Protein AF-A0A932QFP1-F1 (afdb_monomer)

Secondary structure (DSSP, 8-state):
-------------PPPP----S-S-HHHHHHHHHHHHHHHHHHHHHHHTS---------------------------PPPPPP--TT-S-TTHHHHHHHHHHHHHHHHHHHHHHHHHHHHHHHHHHHHHHHHHHHHHHHHHHHHHHHHHHHHHHHHHHHHHHHHHHHHHHHT---SS------

Radius of gyration: 57.66 Å; Cα contacts (8 Å, |Δi|>4): 2; chains: 1; bounding box: 108×62×174 Å

Solvent-accessible surface area (backbone atoms only — not comparable to full-atom values): 11945 Å² total; per-residue (Å²): 132,89,78,87,89,81,92,82,78,82,80,81,77,74,78,80,77,79,78,81,69,90,75,79,58,66,68,63,50,52,55,54,50,55,53,53,53,54,53,50,54,52,52,50,56,57,59,73,68,56,82,80,74,81,82,83,79,80,91,77,94,79,89,82,91,80,86,83,91,67,84,83,77,80,76,78,74,76,76,79,77,76,79,85,59,95,73,77,66,59,82,68,52,61,59,51,49,48,52,53,52,48,51,52,50,48,46,68,62,43,47,60,54,52,51,52,49,50,58,51,48,52,55,50,52,53,50,53,57,51,51,58,63,57,48,54,60,52,52,48,52,51,48,56,52,50,58,49,49,53,54,52,49,52,54,50,52,50,55,50,51,51,53,54,49,52,54,47,58,62,66,71,65,73,80,92,83,78,78,86,79,82,128

pLDDT: mean 72.23, std 18.53, range [37.47, 97.94]

Structure (mmCIF, N/CA/C/O backbone):
data_AF-A0A932QFP1-F1
#
_entry.id   AF-A0A932QFP1-F1
#
loop_
_atom_site.group_PDB
_atom_site.id
_atom_site.type_symbol
_atom_site.label_atom_id
_atom_site.label_alt_id
_atom_site.label_comp_id
_atom_site.label_asym_id
_atom_site.label_entity_id
_atom_site.label_seq_id
_atom_site.pdbx_PDB_ins_code
_atom_site.Cartn_x
_atom_site.Cartn_y
_atom_site.Cartn_z
_atom_site.occupancy
_atom_site.B_iso_or_equiv
_atom_site.auth_seq_id
_atom_site.auth_comp_id
_atom_site.auth_asym_id
_atom_site.auth_atom_id
_atom_site.pdbx_PDB_model_num
ATOM 1 N N . MET A 1 1 ? 56.346 -33.080 37.589 1.00 44.22 1 MET A N 1
ATOM 2 C CA . MET A 1 1 ? 57.327 -33.395 36.525 1.00 44.22 1 MET A CA 1
ATOM 3 C C . MET A 1 1 ? 56.555 -33.344 35.214 1.00 44.22 1 MET A C 1
ATOM 5 O O . MET A 1 1 ? 55.534 -34.004 35.141 1.00 44.22 1 MET A O 1
ATOM 9 N N . GLN A 1 2 ? 56.735 -32.284 34.415 1.00 43.25 2 GLN A N 1
ATOM 10 C CA . GLN A 1 2 ? 57.586 -32.272 33.203 1.00 43.25 2 GLN A CA 1
ATOM 11 C C . GLN A 1 2 ? 57.102 -33.292 32.154 1.00 43.25 2 GLN A C 1
ATOM 13 O O . GLN 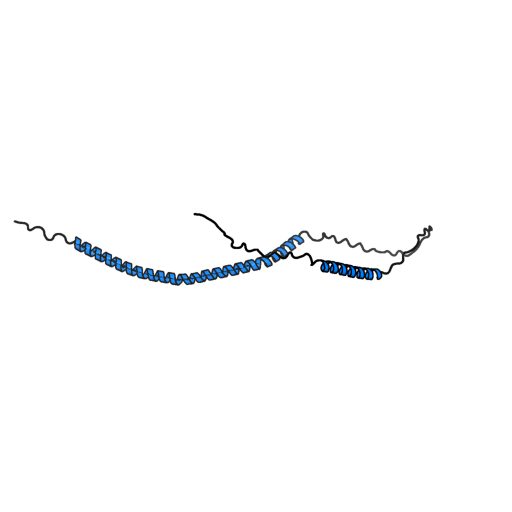A 1 2 ? 56.861 -34.430 32.517 1.00 43.25 2 GLN A O 1
ATOM 18 N N . ALA A 1 3 ? 57.011 -33.050 30.851 1.00 42.66 3 ALA A N 1
ATOM 19 C CA . ALA A 1 3 ? 57.107 -31.902 29.952 1.00 42.66 3 ALA A CA 1
ATOM 20 C C . ALA A 1 3 ? 56.843 -32.481 28.537 1.00 42.66 3 ALA A C 1
ATOM 22 O O . ALA A 1 3 ? 57.141 -33.651 28.326 1.00 42.66 3 ALA A O 1
ATOM 23 N N . GLN A 1 4 ? 56.408 -31.640 27.585 1.00 48.00 4 GLN A N 1
ATOM 24 C CA . GLN A 1 4 ? 56.517 -31.833 26.119 1.00 48.00 4 GLN A CA 1
ATOM 25 C C . GLN A 1 4 ? 55.661 -32.973 25.516 1.00 48.00 4 GLN A C 1
ATOM 27 O O . GLN A 1 4 ? 55.554 -34.061 26.048 1.00 48.00 4 GLN A O 1
ATOM 32 N N . GLY A 1 5 ? 54.964 -32.818 24.394 1.00 43.25 5 GLY A N 1
ATOM 33 C CA . GLY A 1 5 ? 55.149 -31.913 23.269 1.00 43.25 5 GLY A CA 1
ATOM 34 C C . GLY A 1 5 ? 55.170 -32.774 22.005 1.00 43.25 5 GLY A C 1
ATOM 35 O O . GLY A 1 5 ? 55.979 -33.687 21.920 1.00 43.25 5 GLY A O 1
ATOM 36 N N . THR A 1 6 ? 54.250 -32.529 21.070 1.00 46.50 6 THR A N 1
ATOM 37 C CA . THR A 1 6 ? 54.415 -32.640 19.602 1.00 46.50 6 THR A CA 1
ATOM 38 C C . THR A 1 6 ? 53.045 -32.505 18.938 1.00 46.50 6 THR A C 1
ATOM 40 O O . THR A 1 6 ? 52.357 -33.468 18.618 1.00 46.50 6 THR A O 1
ATOM 43 N N . ALA A 1 7 ? 52.646 -31.254 18.714 1.00 48.06 7 ALA A N 1
ATOM 44 C CA . ALA A 1 7 ? 51.672 -30.933 17.687 1.00 48.06 7 ALA A CA 1
ATOM 45 C C . ALA A 1 7 ? 52.348 -31.117 16.319 1.00 48.06 7 ALA A C 1
ATOM 47 O O . ALA A 1 7 ? 53.314 -30.425 15.999 1.00 48.06 7 ALA A O 1
ATOM 48 N N . LYS A 1 8 ? 51.860 -32.060 15.516 1.00 56.94 8 LYS A N 1
ATOM 49 C CA . LYS A 1 8 ? 52.152 -32.141 14.081 1.00 56.94 8 LYS A CA 1
ATOM 50 C C . LYS A 1 8 ? 50.946 -32.778 13.395 1.00 56.94 8 LYS A C 1
ATOM 52 O O . LYS A 1 8 ? 50.885 -33.987 13.215 1.00 56.94 8 LYS A O 1
ATOM 57 N N . SER A 1 9 ? 49.959 -31.952 13.066 1.00 50.78 9 SER A N 1
ATOM 58 C CA . SER A 1 9 ? 48.890 -32.322 12.139 1.00 50.78 9 SER A CA 1
ATOM 59 C C . SER A 1 9 ? 48.938 -31.357 10.961 1.00 50.78 9 SER A C 1
ATOM 61 O O . SER A 1 9 ? 49.167 -30.162 11.143 1.00 50.78 9 SER A O 1
ATOM 63 N N . GLY A 1 10 ? 48.876 -31.932 9.764 1.00 45.94 10 GLY A N 1
ATOM 64 C CA . GLY A 1 10 ? 49.442 -31.407 8.530 1.00 45.94 10 GLY A CA 1
ATOM 65 C C . GLY A 1 10 ? 48.867 -30.077 8.059 1.00 45.94 10 GLY A C 1
ATOM 66 O O . GLY A 1 10 ? 47.661 -29.911 7.903 1.00 45.94 10 GLY A O 1
ATOM 67 N N . SER A 1 11 ? 49.769 -29.164 7.709 1.00 51.88 11 SER A N 1
ATOM 68 C CA . SER A 1 11 ? 49.504 -28.154 6.693 1.00 51.88 11 SER A CA 1
ATOM 69 C C . SER A 1 11 ? 49.237 -28.873 5.369 1.00 51.88 11 SER A C 1
ATOM 71 O O . SER A 1 11 ? 50.140 -29.497 4.808 1.00 51.88 11 SER A O 1
ATOM 73 N N . ALA A 1 12 ? 47.994 -28.819 4.895 1.00 53.12 12 ALA A N 1
ATOM 74 C CA . ALA A 1 12 ? 47.616 -29.284 3.571 1.00 53.12 12 ALA A CA 1
ATOM 75 C C . ALA A 1 12 ? 48.440 -28.528 2.513 1.00 53.12 12 ALA A C 1
ATOM 77 O O . ALA A 1 12 ? 48.219 -27.348 2.248 1.00 53.12 12 ALA A O 1
ATOM 78 N N . GLN A 1 13 ? 49.427 -29.220 1.951 1.00 56.16 13 GLN A N 1
ATOM 79 C CA . GLN A 1 13 ? 50.202 -28.792 0.796 1.00 56.16 13 GLN A CA 1
ATOM 80 C C . GLN A 1 13 ? 49.243 -28.692 -0.402 1.00 56.16 13 GLN A C 1
ATOM 82 O O . GLN A 1 13 ? 48.750 -29.713 -0.881 1.00 56.16 13 GLN A O 1
ATOM 87 N N . LEU A 1 14 ? 48.950 -27.476 -0.874 1.00 57.50 14 LEU A N 1
ATOM 88 C CA . LEU A 1 14 ? 48.236 -27.292 -2.139 1.00 57.50 14 LEU A CA 1
ATOM 89 C C . LEU A 1 14 ? 49.088 -27.856 -3.294 1.00 57.50 14 LEU A C 1
ATOM 91 O O . LEU A 1 14 ? 50.315 -27.701 -3.271 1.00 57.50 14 LEU A O 1
ATOM 95 N N . PRO A 1 15 ? 48.473 -28.492 -4.308 1.00 65.88 15 PRO A N 1
ATOM 96 C CA . PRO A 1 15 ? 49.200 -28.955 -5.482 1.00 65.88 15 PRO A CA 1
ATOM 97 C C . PRO A 1 15 ? 49.861 -27.767 -6.203 1.00 65.88 15 PRO A C 1
ATOM 99 O O . PRO A 1 15 ? 49.274 -26.681 -6.258 1.00 65.88 15 PRO A O 1
ATOM 102 N N . PR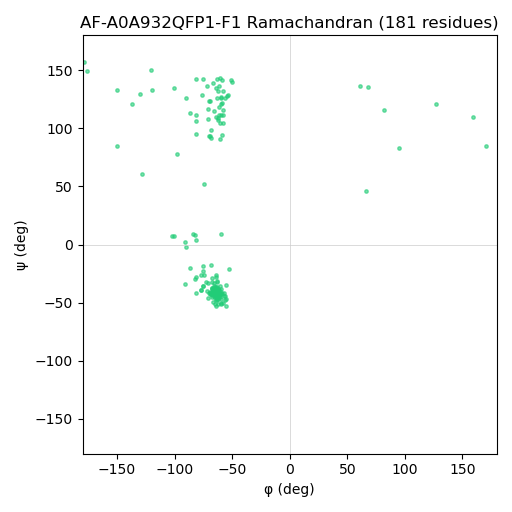O A 1 16 ? 51.070 -27.941 -6.766 1.00 66.75 16 PRO A N 1
ATOM 103 C CA . PRO A 1 16 ? 51.690 -26.912 -7.586 1.00 66.75 16 PRO A CA 1
ATOM 104 C C . PRO A 1 16 ? 50.781 -26.618 -8.782 1.00 66.75 16 PRO A C 1
ATOM 106 O O . PRO A 1 16 ? 50.383 -27.526 -9.510 1.00 66.75 16 PRO A O 1
ATOM 109 N N . ILE A 1 17 ? 50.442 -25.343 -8.967 1.00 56.22 17 ILE A N 1
ATOM 110 C CA . ILE A 1 17 ? 49.729 -24.868 -10.152 1.00 56.22 17 ILE A CA 1
ATOM 111 C C . ILE A 1 17 ? 50.604 -25.232 -11.362 1.00 56.22 17 ILE A C 1
ATOM 113 O O . ILE A 1 17 ? 51.764 -24.807 -11.396 1.00 56.22 17 ILE A O 1
ATOM 117 N N . PRO A 1 18 ? 50.106 -26.010 -12.340 1.00 60.12 18 PRO A N 1
ATOM 118 C CA . PRO A 1 18 ? 50.827 -26.242 -13.580 1.00 60.12 18 PRO A CA 1
ATOM 119 C C . PRO A 1 18 ? 51.101 -24.889 -14.238 1.00 60.12 18 PRO A C 1
ATOM 121 O O . PRO A 1 18 ? 50.176 -24.189 -14.652 1.00 60.12 18 PRO A O 1
ATOM 124 N N . GLN A 1 19 ? 52.371 -24.488 -14.289 1.00 58.59 19 GLN A N 1
ATOM 125 C CA . GLN A 1 19 ? 52.777 -23.368 -15.122 1.00 58.59 19 GLN A CA 1
ATOM 126 C C . GLN A 1 19 ? 52.479 -23.776 -16.560 1.00 58.59 19 GLN A C 1
ATOM 128 O O . GLN A 1 19 ? 53.100 -24.693 -17.094 1.00 58.59 19 GLN A O 1
ATOM 133 N N . MET A 1 20 ? 51.466 -23.145 -17.148 1.00 49.88 20 MET A N 1
ATOM 134 C CA . MET A 1 20 ? 51.118 -23.347 -18.542 1.00 49.88 20 MET A CA 1
ATOM 135 C C . MET A 1 20 ? 52.251 -22.754 -19.377 1.00 49.88 20 MET A C 1
ATOM 137 O O . MET A 1 20 ? 52.380 -21.539 -19.537 1.00 49.88 20 MET A O 1
ATOM 141 N N . ASP A 1 21 ? 53.124 -23.659 -19.802 1.00 48.97 21 ASP A N 1
ATOM 142 C CA . ASP A 1 21 ? 54.237 -23.436 -20.700 1.00 48.97 21 ASP A CA 1
ATOM 143 C C . ASP A 1 21 ? 53.770 -22.712 -21.972 1.00 48.97 21 ASP A C 1
ATOM 145 O O . ASP A 1 21 ? 52.688 -22.953 -22.517 1.00 48.97 21 ASP A O 1
ATOM 149 N N . LYS A 1 22 ? 54.613 -21.794 -22.438 1.00 57.72 22 LYS A N 1
ATOM 150 C CA . LYS A 1 22 ? 54.432 -20.924 -23.602 1.00 57.72 22 LYS A CA 1
ATOM 151 C C . LYS A 1 22 ? 54.613 -21.711 -24.909 1.00 57.72 22 LYS A C 1
ATOM 153 O O . LYS A 1 22 ? 55.357 -21.287 -25.787 1.00 57.72 22 LYS A O 1
ATOM 158 N N . ALA A 1 23 ? 53.917 -22.832 -25.072 1.00 53.25 23 ALA A N 1
ATOM 159 C CA . ALA A 1 23 ? 54.088 -23.739 -26.209 1.00 53.25 23 ALA A CA 1
ATOM 160 C C . ALA A 1 23 ? 53.015 -23.595 -27.315 1.00 53.25 23 ALA A C 1
ATOM 162 O O . ALA A 1 23 ? 53.000 -24.369 -28.265 1.00 53.25 23 ALA A O 1
ATOM 163 N N . GLY A 1 24 ? 52.128 -22.594 -27.242 1.00 53.69 24 GLY A N 1
ATOM 164 C CA . GLY A 1 24 ? 51.079 -22.350 -28.253 1.00 53.69 24 GLY A CA 1
ATOM 165 C C . GLY A 1 24 ? 51.455 -21.398 -29.401 1.00 53.69 24 GLY A C 1
ATOM 166 O O . GLY A 1 24 ? 50.612 -21.080 -30.234 1.00 53.69 24 GLY A O 1
ATOM 167 N N . GLN A 1 25 ? 52.691 -20.891 -29.441 1.00 56.28 25 GLN A N 1
ATOM 168 C CA . GLN A 1 25 ? 53.112 -19.836 -30.376 1.00 56.28 25 GLN A CA 1
ATOM 169 C C . GLN A 1 25 ? 53.607 -20.263 -31.780 1.00 56.28 25 GLN A C 1
ATOM 171 O O . GLN A 1 25 ? 53.562 -19.393 -32.651 1.00 56.28 25 GLN A O 1
ATOM 176 N N . PRO A 1 26 ? 54.050 -21.504 -32.087 1.00 57.62 26 PRO A N 1
ATOM 177 C CA . PRO A 1 26 ? 54.644 -21.764 -33.406 1.00 57.62 26 PRO A CA 1
ATOM 178 C C . PRO A 1 26 ? 53.601 -21.771 -34.540 1.00 57.62 26 PRO A C 1
ATOM 180 O O . PRO A 1 26 ? 53.809 -21.156 -35.581 1.00 57.62 26 PRO A O 1
ATOM 183 N N . VAL A 1 27 ? 52.413 -22.340 -34.307 1.00 60.91 27 VAL A N 1
ATOM 184 C CA . VAL A 1 27 ? 51.360 -22.464 -35.339 1.00 60.91 27 VAL A CA 1
ATOM 185 C C . VAL A 1 27 ? 50.745 -21.128 -35.773 1.00 60.91 27 VAL A C 1
ATOM 187 O O . VAL A 1 27 ? 50.317 -20.975 -36.915 1.00 60.91 27 VAL A O 1
ATOM 190 N N . ALA A 1 28 ? 50.718 -20.129 -34.886 1.00 62.38 28 ALA A N 1
ATOM 191 C CA . ALA A 1 28 ? 50.168 -18.812 -35.203 1.00 62.38 28 ALA A CA 1
ATOM 192 C C . ALA A 1 28 ? 51.124 -17.958 -36.057 1.00 62.38 28 ALA A C 1
ATOM 194 O O . ALA A 1 28 ? 50.672 -17.063 -36.776 1.00 62.38 28 ALA A O 1
ATOM 195 N N . GLN A 1 29 ? 52.434 -18.209 -35.975 1.00 68.44 29 GLN A N 1
ATOM 196 C CA . GLN A 1 29 ? 53.442 -17.499 -36.765 1.00 68.44 29 GLN A CA 1
ATOM 197 C C . GLN A 1 29 ? 53.542 -18.075 -38.180 1.00 68.44 29 GLN A C 1
ATOM 199 O O . GLN A 1 29 ? 53.517 -17.300 -39.139 1.00 68.44 29 GLN A O 1
ATOM 204 N N . ASP A 1 30 ? 53.508 -19.402 -38.312 1.00 73.75 30 ASP A N 1
ATOM 205 C CA . ASP A 1 30 ? 53.495 -20.086 -39.612 1.00 73.75 30 ASP A CA 1
ATOM 206 C C . ASP A 1 30 ? 52.258 -19.713 -40.440 1.00 73.75 30 ASP A C 1
ATOM 208 O O . ASP A 1 30 ? 52.367 -19.362 -41.616 1.00 73.75 30 ASP A O 1
ATOM 212 N N . ALA A 1 31 ? 51.076 -19.660 -39.812 1.00 75.19 31 ALA A N 1
ATOM 213 C CA . ALA A 1 31 ? 49.847 -19.247 -40.492 1.00 75.19 31 ALA A CA 1
ATOM 214 C C . ALA A 1 31 ? 49.932 -17.811 -41.047 1.00 75.19 31 ALA A C 1
ATOM 216 O O . ALA A 1 31 ? 49.423 -17.517 -42.128 1.00 75.19 31 ALA A O 1
ATOM 217 N N . ARG A 1 32 ? 50.607 -16.899 -40.335 1.00 78.50 32 ARG A N 1
ATOM 218 C CA . ARG A 1 32 ? 50.796 -15.510 -40.784 1.00 78.50 32 ARG A CA 1
ATOM 219 C C . ARG A 1 32 ? 51.789 -15.395 -41.937 1.00 78.50 32 ARG A C 1
ATOM 221 O O . ARG A 1 32 ? 51.630 -14.500 -42.767 1.00 78.50 32 ARG A O 1
ATOM 228 N N . GLN A 1 33 ? 52.802 -16.259 -41.985 1.00 84.06 33 GLN A N 1
ATOM 229 C CA . GLN A 1 33 ? 53.757 -16.302 -43.093 1.00 84.06 33 GLN A CA 1
ATOM 230 C C . GLN A 1 33 ? 53.099 -16.856 -44.359 1.00 84.06 33 GLN A C 1
ATOM 232 O O . GLN A 1 33 ? 53.160 -16.196 -45.396 1.00 84.06 33 GLN A O 1
ATOM 237 N N . ALA A 1 34 ? 52.346 -17.953 -44.246 1.00 81.44 34 ALA A N 1
ATOM 238 C CA . ALA A 1 34 ? 51.614 -18.541 -45.368 1.00 81.44 34 ALA A CA 1
ATOM 239 C C . ALA A 1 34 ? 50.630 -17.551 -46.024 1.00 81.44 34 ALA A C 1
ATOM 241 O O . ALA A 1 34 ? 50.569 -17.439 -47.248 1.00 81.44 34 ALA A O 1
ATOM 242 N N . VAL A 1 35 ? 49.906 -16.757 -45.223 1.00 84.69 35 VAL A N 1
ATOM 243 C CA . VAL A 1 35 ? 48.980 -15.735 -45.749 1.00 84.69 35 VAL A CA 1
ATOM 244 C C . VAL A 1 35 ? 49.724 -14.622 -46.499 1.00 84.69 35 VAL A C 1
ATOM 246 O O . VAL A 1 35 ? 49.251 -14.154 -47.532 1.00 84.69 35 VAL A O 1
ATOM 249 N N . ARG A 1 36 ? 50.902 -14.197 -46.024 1.00 82.94 36 ARG A N 1
ATOM 250 C CA . ARG A 1 36 ? 51.700 -13.159 -46.703 1.00 82.94 36 ARG A CA 1
ATOM 251 C C . ARG A 1 36 ? 52.239 -13.629 -48.047 1.00 82.94 36 ARG A C 1
ATOM 253 O O . ARG A 1 36 ? 52.281 -12.837 -48.987 1.00 82.94 36 ARG A O 1
ATOM 260 N N . GLU A 1 37 ? 52.652 -14.886 -48.136 1.00 84.75 37 GLU A N 1
ATOM 261 C CA . GLU A 1 37 ? 53.147 -15.470 -49.382 1.00 84.75 37 GLU A CA 1
ATOM 262 C C . GLU A 1 37 ? 52.031 -15.611 -50.418 1.00 84.75 37 GLU A C 1
ATOM 264 O O . GLU A 1 37 ? 52.228 -15.216 -51.568 1.00 84.75 37 GLU A O 1
ATOM 269 N N . ALA A 1 38 ? 50.837 -16.044 -49.998 1.00 79.19 38 ALA A N 1
ATOM 270 C CA . A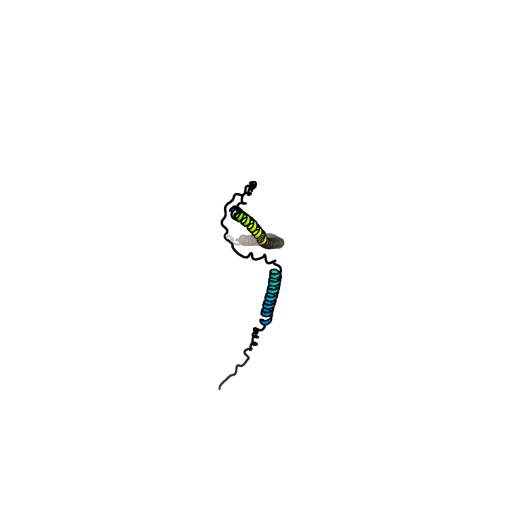LA A 1 38 ? 49.661 -16.105 -50.865 1.00 79.19 38 ALA A CA 1
ATOM 271 C C . ALA A 1 38 ? 49.286 -14.722 -51.428 1.00 79.19 38 ALA A C 1
ATOM 273 O O . ALA A 1 38 ? 49.133 -14.563 -52.638 1.00 79.19 38 ALA A O 1
ATOM 274 N N . VAL A 1 39 ? 49.239 -13.691 -50.573 1.00 84.19 39 VAL A N 1
ATOM 275 C CA . VAL A 1 39 ? 48.946 -12.312 -51.006 1.00 84.19 39 VAL A CA 1
ATOM 276 C C . VAL A 1 39 ? 50.019 -11.788 -51.964 1.00 84.19 39 VAL A C 1
ATOM 278 O O . VAL A 1 39 ? 49.705 -11.115 -52.944 1.00 84.19 39 VAL A O 1
ATOM 281 N N . ARG A 1 40 ? 51.298 -12.101 -51.724 1.00 81.81 40 ARG A N 1
ATOM 282 C CA . ARG A 1 40 ? 52.397 -11.657 -52.593 1.00 81.81 40 ARG A CA 1
ATOM 283 C C . ARG A 1 40 ? 52.337 -12.303 -53.976 1.00 81.81 40 ARG A C 1
ATOM 285 O O . ARG A 1 40 ? 52.587 -11.608 -54.961 1.00 81.81 40 ARG A O 1
ATOM 292 N N . ALA A 1 41 ? 52.010 -13.592 -54.048 1.00 75.38 41 ALA A N 1
ATOM 293 C CA . ALA A 1 41 ? 51.852 -14.306 -55.311 1.00 75.38 41 ALA A CA 1
ATOM 294 C C . ALA A 1 41 ? 50.707 -13.714 -56.149 1.00 75.38 41 ALA A C 1
ATOM 296 O O . ALA A 1 41 ? 50.867 -13.501 -57.351 1.00 75.38 41 ALA A O 1
ATOM 297 N N . GLU A 1 42 ? 49.592 -13.357 -55.509 1.00 70.81 42 GLU A N 1
ATOM 298 C CA . GLU A 1 42 ? 48.437 -12.756 -56.181 1.00 70.81 42 GLU A CA 1
ATOM 299 C C . GLU A 1 42 ? 48.727 -11.338 -56.695 1.00 70.81 42 GLU A C 1
ATOM 301 O O . GLU A 1 42 ? 48.422 -11.012 -57.843 1.00 70.81 42 GLU A O 1
ATOM 306 N N . VAL A 1 43 ? 49.420 -10.512 -55.902 1.00 75.69 43 VAL A N 1
ATOM 307 C CA . VAL A 1 43 ? 49.838 -9.166 -56.332 1.00 75.69 43 VAL A CA 1
ATOM 308 C C . VAL A 1 43 ? 50.828 -9.233 -57.501 1.00 75.69 43 VAL A C 1
ATOM 310 O O . VAL A 1 43 ? 50.736 -8.426 -58.425 1.00 75.69 43 VAL A O 1
ATOM 313 N N . GLN A 1 44 ? 51.753 -10.198 -57.517 1.00 75.69 44 GLN A N 1
ATOM 314 C CA . GLN A 1 44 ? 52.676 -10.375 -58.646 1.00 75.69 44 GLN A CA 1
ATOM 315 C C . GLN A 1 44 ? 51.973 -10.840 -59.921 1.00 75.69 44 GLN A C 1
ATOM 317 O O . GLN A 1 44 ? 52.301 -10.344 -61.000 1.00 75.69 44 GLN A O 1
ATOM 322 N N . ALA A 1 45 ? 50.985 -11.730 -59.806 1.00 66.88 45 ALA A N 1
ATOM 323 C CA . ALA A 1 45 ? 50.160 -12.137 -60.938 1.00 66.88 45 ALA A CA 1
ATOM 324 C C . ALA A 1 45 ? 49.347 -10.957 -61.502 1.00 66.88 45 ALA A C 1
ATOM 326 O O . ALA A 1 45 ? 49.261 -10.797 -62.718 1.00 66.88 45 ALA A O 1
ATOM 327 N N . ALA A 1 46 ? 48.829 -10.077 -60.636 1.00 63.53 46 ALA A N 1
ATOM 328 C CA . ALA A 1 46 ? 48.119 -8.868 -61.054 1.00 63.53 46 ALA A CA 1
ATOM 329 C C . ALA A 1 46 ? 49.039 -7.845 -61.749 1.00 63.53 46 ALA A C 1
ATOM 331 O O . ALA A 1 46 ? 48.639 -7.222 -62.731 1.00 63.53 46 ALA A O 1
ATOM 332 N N . VAL A 1 47 ? 50.289 -7.699 -61.294 1.00 62.66 47 VAL A N 1
ATOM 333 C CA . VAL A 1 47 ? 51.279 -6.798 -61.916 1.00 62.66 47 VAL A CA 1
ATOM 334 C C . VAL A 1 47 ? 51.758 -7.323 -63.275 1.00 62.66 47 VAL A C 1
ATOM 336 O O . VAL A 1 47 ? 51.994 -6.527 -64.181 1.00 62.66 47 VAL A O 1
ATOM 339 N N . ALA A 1 48 ? 51.841 -8.643 -63.460 1.00 60.53 48 ALA A N 1
ATOM 340 C CA . ALA A 1 48 ? 52.192 -9.251 -64.747 1.00 60.53 48 ALA A CA 1
ATOM 341 C C . ALA A 1 48 ? 51.109 -9.066 -65.833 1.00 60.53 48 ALA A C 1
ATOM 343 O O . ALA A 1 48 ? 51.404 -9.211 -67.017 1.00 60.53 48 ALA A O 1
ATOM 344 N N . GLY A 1 49 ? 49.872 -8.731 -65.444 1.00 58.28 49 GLY A N 1
ATOM 345 C CA . GLY A 1 49 ? 48.746 -8.487 -66.351 1.00 58.28 49 GLY A CA 1
ATOM 346 C C . GLY A 1 49 ? 48.584 -7.037 -66.821 1.00 58.28 49 GLY A C 1
ATOM 347 O O . GLY A 1 49 ? 47.682 -6.764 -67.612 1.00 58.28 49 GLY A O 1
ATOM 348 N N . VAL A 1 50 ? 49.421 -6.098 -66.361 1.00 52.62 50 VAL A N 1
ATOM 349 C CA . VAL A 1 50 ? 49.372 -4.700 -66.816 1.00 52.62 50 VAL A CA 1
ATOM 350 C C . VAL A 1 50 ? 50.220 -4.562 -68.088 1.00 52.62 50 VAL A C 1
ATOM 352 O O . VAL A 1 50 ? 51.442 -4.709 -68.011 1.00 52.62 50 VAL A O 1
ATOM 355 N N . PRO A 1 51 ? 49.631 -4.275 -69.266 1.00 51.59 51 PRO A N 1
ATOM 356 C CA . PRO A 1 51 ? 50.410 -4.047 -70.476 1.00 51.59 51 PRO A CA 1
ATOM 357 C C . PRO A 1 51 ? 51.336 -2.840 -70.279 1.00 51.59 51 PRO A C 1
ATOM 359 O O . PRO A 1 51 ? 50.883 -1.717 -70.051 1.00 51.59 51 PRO A O 1
ATOM 362 N N . GLN A 1 52 ? 52.648 -3.076 -70.361 1.00 49.78 52 GLN A N 1
ATOM 363 C CA . GLN A 1 52 ? 53.656 -2.020 -70.428 1.00 49.78 52 GLN A CA 1
ATOM 364 C C . GLN A 1 52 ? 53.388 -1.156 -71.667 1.00 49.78 52 GLN A C 1
ATOM 366 O O . GLN A 1 52 ? 53.559 -1.606 -72.799 1.00 49.78 52 GLN A O 1
ATOM 371 N N . ALA A 1 53 ? 52.971 0.094 -71.459 1.00 45.91 53 ALA A N 1
ATOM 372 C CA . ALA A 1 53 ? 52.956 1.090 -72.523 1.00 45.91 53 ALA A CA 1
ATOM 373 C C . ALA A 1 53 ? 54.409 1.361 -72.982 1.00 45.91 53 ALA A C 1
ATOM 375 O O . ALA A 1 53 ? 55.288 1.505 -72.125 1.00 45.91 53 ALA A O 1
ATOM 376 N N . PRO A 1 54 ? 54.690 1.424 -74.299 1.00 48.28 54 PRO A N 1
ATOM 377 C CA . PRO A 1 54 ? 56.038 1.643 -74.815 1.00 48.28 54 PRO A CA 1
ATOM 378 C C . PRO A 1 54 ? 56.660 2.930 -74.264 1.00 48.28 54 PRO A C 1
ATOM 380 O O . PRO A 1 54 ? 56.087 4.013 -74.387 1.00 48.28 54 PRO A O 1
ATOM 383 N N . GLN A 1 55 ? 57.852 2.821 -73.675 1.00 47.88 55 GLN A N 1
ATOM 384 C CA . GLN A 1 55 ? 58.665 3.987 -73.340 1.00 47.88 55 GLN A CA 1
ATOM 385 C C . GLN A 1 55 ? 59.098 4.660 -74.648 1.00 47.88 55 GLN A C 1
ATOM 387 O O . GLN A 1 55 ? 59.821 4.062 -75.445 1.00 47.88 55 GLN A O 1
ATOM 392 N N . ALA A 1 56 ? 58.627 5.885 -74.886 1.00 41.38 56 ALA A N 1
ATOM 393 C CA . ALA A 1 56 ? 59.016 6.674 -76.047 1.00 41.38 56 ALA A CA 1
ATOM 394 C C . ALA A 1 56 ? 60.488 7.130 -75.914 1.00 41.38 56 ALA A C 1
ATOM 396 O O . ALA A 1 56 ? 60.827 7.792 -74.928 1.00 41.38 56 ALA A O 1
ATOM 397 N N . PRO A 1 57 ? 61.367 6.808 -76.880 1.00 39.94 57 PRO A N 1
ATOM 398 C CA . PRO A 1 57 ? 62.744 7.286 -76.916 1.00 39.94 57 PRO A CA 1
ATOM 399 C C . PRO A 1 57 ? 62.838 8.703 -77.491 1.00 39.94 57 PRO A C 1
ATOM 401 O O . PRO A 1 57 ? 62.209 9.007 -78.500 1.00 39.94 57 PRO A O 1
ATOM 404 N N . GLY A 1 58 ? 63.738 9.505 -76.920 1.00 41.34 58 GLY A N 1
ATOM 405 C CA . GLY A 1 58 ? 64.449 10.564 -77.638 1.00 41.34 58 GLY A CA 1
ATOM 406 C C . GLY A 1 58 ? 63.703 11.886 -77.821 1.00 41.34 58 GLY A C 1
ATOM 407 O O . GLY A 1 58 ? 62.735 12.001 -78.562 1.00 41.34 58 GLY A O 1
ATOM 408 N N . THR A 1 59 ? 64.238 12.937 -77.210 1.00 49.34 59 THR A N 1
ATOM 409 C CA . THR A 1 59 ? 64.017 14.318 -77.642 1.00 49.34 59 THR A CA 1
ATOM 410 C C . THR A 1 59 ? 64.663 14.555 -79.012 1.00 49.34 59 THR A C 1
ATOM 412 O O . THR A 1 59 ? 65.808 14.154 -79.233 1.00 49.34 59 THR A O 1
ATOM 415 N N . PRO A 1 60 ? 63.991 15.292 -79.911 1.00 45.34 60 PRO A N 1
ATOM 416 C CA . PRO A 1 60 ? 64.725 16.242 -80.742 1.00 45.34 60 PRO A CA 1
ATOM 417 C C . PRO A 1 60 ? 64.086 17.638 -80.727 1.00 45.34 60 PRO A C 1
ATOM 419 O O . PRO A 1 60 ? 62.903 17.820 -81.004 1.00 45.34 60 PRO A O 1
ATOM 422 N N . LYS A 1 61 ? 64.921 18.649 -80.462 1.00 50.16 61 LYS A N 1
ATOM 423 C CA . LYS A 1 61 ? 64.691 20.037 -80.887 1.00 50.16 61 LYS A CA 1
ATOM 424 C C . LYS A 1 61 ? 64.680 20.080 -82.414 1.00 50.16 61 LYS A C 1
ATOM 426 O O . LYS A 1 61 ? 65.699 19.729 -83.000 1.00 50.16 61 LYS A O 1
ATOM 431 N N . ILE A 1 62 ? 63.634 20.628 -83.034 1.00 37.47 62 ILE A N 1
ATOM 432 C CA . ILE A 1 62 ? 63.739 21.236 -84.369 1.00 37.47 62 ILE A CA 1
ATOM 433 C C . ILE A 1 62 ? 62.954 22.552 -84.378 1.00 37.47 62 ILE A C 1
ATOM 435 O O . ILE A 1 62 ? 61.764 22.599 -84.079 1.00 37.47 62 ILE A O 1
ATOM 439 N N . ALA A 1 63 ? 63.683 23.627 -84.675 1.00 43.38 63 ALA A N 1
ATOM 440 C CA . ALA A 1 63 ? 63.179 24.958 -84.967 1.00 43.38 63 ALA A CA 1
ATOM 441 C C . ALA A 1 63 ? 62.580 24.994 -86.382 1.00 43.38 63 ALA A C 1
ATOM 443 O O . ALA A 1 63 ? 63.148 24.401 -87.295 1.00 43.38 63 ALA A O 1
ATOM 444 N N . GLY A 1 64 ? 61.485 25.728 -86.587 1.00 38.03 64 GLY A N 1
ATOM 445 C CA . GLY A 1 64 ? 60.964 25.976 -87.933 1.00 38.03 64 GLY A CA 1
ATOM 446 C C . GLY A 1 64 ? 59.494 26.373 -87.951 1.00 38.03 64 GLY A C 1
ATOM 447 O O . GLY A 1 64 ? 58.613 25.573 -87.673 1.00 38.03 64 GLY A O 1
ATOM 448 N N . GLN A 1 65 ? 59.254 27.634 -88.277 1.00 44.84 65 GLN A N 1
ATOM 449 C CA . GLN A 1 65 ? 57.964 28.288 -88.482 1.00 44.84 65 GLN A CA 1
ATOM 450 C C . GLN A 1 65 ? 57.301 27.825 -89.793 1.00 44.84 65 GLN A C 1
ATOM 452 O O . GLN A 1 65 ? 57.982 27.816 -90.813 1.00 44.84 65 GLN A O 1
ATOM 457 N N . ALA A 1 66 ? 55.990 27.543 -89.791 1.00 43.09 66 ALA A N 1
ATOM 458 C CA . ALA A 1 66 ? 55.041 27.853 -90.881 1.00 43.09 66 ALA A CA 1
ATOM 459 C C . ALA A 1 66 ? 53.590 27.471 -90.484 1.00 43.09 66 ALA A C 1
ATOM 461 O O . ALA A 1 66 ? 53.405 26.557 -89.681 1.00 43.09 66 ALA A O 1
ATOM 462 N N . PRO A 1 67 ? 52.559 28.177 -90.993 1.00 47.59 67 PRO A N 1
ATOM 463 C CA . PRO A 1 67 ? 51.251 28.292 -90.350 1.00 47.59 67 PRO A CA 1
ATOM 464 C C . PRO A 1 67 ? 50.261 27.200 -90.780 1.00 47.59 67 PRO A C 1
ATOM 466 O O . PRO A 1 67 ? 49.959 27.038 -91.961 1.00 47.59 67 PRO A O 1
ATOM 469 N N . SER A 1 68 ? 49.685 26.491 -89.811 1.00 45.19 68 SER A N 1
ATOM 470 C CA . SER A 1 68 ? 48.558 25.583 -90.031 1.00 45.19 68 SER A CA 1
ATOM 471 C C . SER A 1 68 ? 47.244 26.368 -90.084 1.00 45.19 68 SER A C 1
ATOM 473 O O . SER A 1 68 ? 46.729 26.806 -89.055 1.00 45.19 68 SER A O 1
ATOM 475 N N . SER A 1 69 ? 46.681 26.525 -91.281 1.00 52.38 69 SER A N 1
ATOM 476 C CA . SER A 1 69 ? 45.260 26.825 -91.472 1.00 52.38 69 SER A CA 1
ATOM 477 C C . SER A 1 69 ? 44.480 25.511 -91.365 1.00 52.38 69 SER A C 1
ATOM 479 O O . SER A 1 69 ? 44.383 24.742 -92.316 1.00 52.38 69 SER A O 1
ATOM 481 N N . GLY A 1 70 ? 43.975 25.227 -90.166 1.00 49.78 70 GLY A N 1
ATOM 482 C CA . GLY A 1 70 ? 43.032 24.143 -89.891 1.00 49.78 70 GLY A CA 1
ATOM 483 C C . GLY A 1 70 ? 41.741 24.718 -89.299 1.00 49.78 70 GLY A C 1
ATOM 484 O O . GLY A 1 70 ? 41.796 25.775 -88.665 1.00 49.78 70 GLY A O 1
ATOM 485 N N . PRO A 1 71 ? 40.578 24.082 -89.519 1.00 48.59 71 PRO A N 1
ATOM 486 C CA . PRO A 1 71 ? 39.301 24.585 -89.029 1.00 48.59 71 PRO A CA 1
ATOM 487 C C . PRO A 1 71 ? 39.334 24.681 -87.503 1.00 48.59 71 PRO A C 1
ATOM 489 O O . PRO A 1 71 ? 39.657 23.713 -86.817 1.00 48.59 71 PRO A O 1
ATOM 492 N N . THR A 1 72 ? 39.003 25.858 -86.975 1.00 43.22 72 THR A N 1
ATOM 493 C CA . THR A 1 72 ? 38.799 26.087 -85.547 1.00 43.22 72 THR A CA 1
ATOM 494 C C . THR A 1 72 ? 37.682 25.168 -85.060 1.00 43.22 72 THR A C 1
ATOM 496 O O . THR A 1 72 ? 36.500 25.488 -85.157 1.00 43.22 72 THR A O 1
ATOM 499 N N . THR A 1 73 ? 38.042 24.001 -84.534 1.00 49.25 73 THR A N 1
ATOM 500 C CA . THR A 1 73 ? 37.162 23.238 -83.659 1.00 49.25 73 THR A CA 1
ATOM 501 C C . THR A 1 73 ? 37.064 24.031 -82.364 1.00 49.25 73 THR A C 1
ATOM 503 O O . THR A 1 73 ? 37.933 23.932 -81.496 1.00 49.25 73 THR A O 1
ATOM 506 N N . THR A 1 74 ? 36.041 24.877 -82.259 1.00 45.47 74 THR A N 1
ATOM 507 C CA . THR A 1 74 ? 35.616 25.482 -80.997 1.00 45.47 74 THR A CA 1
ATOM 508 C C . THR A 1 74 ? 35.226 24.345 -80.059 1.00 45.47 74 THR A C 1
ATOM 510 O O . THR A 1 74 ? 34.103 23.851 -80.072 1.00 45.47 74 THR A O 1
ATOM 513 N N . SER A 1 75 ? 36.201 23.877 -79.284 1.00 45.81 75 SER A N 1
ATOM 514 C CA . SER A 1 75 ? 35.984 22.997 -78.148 1.00 45.81 75 SER A CA 1
ATOM 515 C C . SER A 1 75 ? 35.309 23.835 -77.067 1.00 45.81 75 SER A C 1
ATOM 517 O O . SER A 1 75 ? 35.967 24.555 -76.316 1.00 45.81 75 SER A O 1
ATOM 519 N N . THR A 1 76 ? 33.976 23.818 -77.031 1.00 52.19 76 THR A N 1
ATOM 520 C CA . THR A 1 76 ? 33.221 24.299 -75.875 1.00 52.19 76 THR A CA 1
ATOM 521 C C . THR A 1 76 ? 33.490 23.324 -74.738 1.00 52.19 76 THR A C 1
ATOM 523 O O . THR A 1 76 ? 32.832 22.295 -74.612 1.00 52.19 76 THR A O 1
ATOM 526 N N . GLN A 1 77 ? 34.514 23.631 -73.945 1.00 62.81 77 GLN A N 1
ATOM 527 C CA . GLN A 1 77 ? 34.802 22.954 -72.692 1.00 62.81 77 GLN A CA 1
ATOM 528 C C . GLN A 1 77 ? 33.564 23.090 -71.784 1.00 62.81 77 GLN A C 1
ATOM 530 O O . GLN A 1 77 ? 33.212 24.218 -71.427 1.00 62.81 77 GLN A O 1
ATOM 535 N N . PRO A 1 78 ? 32.867 21.996 -71.424 1.00 61.62 78 PRO A N 1
ATOM 536 C CA . PRO A 1 78 ? 31.838 22.068 -70.399 1.00 61.62 78 PRO A CA 1
ATOM 537 C C . PRO A 1 78 ? 32.499 22.509 -69.090 1.00 61.62 78 PRO A C 1
ATOM 539 O O . PRO A 1 78 ? 33.603 22.063 -68.765 1.00 61.62 78 PRO A O 1
ATOM 542 N N . ALA A 1 79 ? 31.849 23.436 -68.384 1.00 72.88 79 ALA A N 1
ATOM 543 C CA . ALA A 1 79 ? 32.358 24.003 -67.143 1.00 72.88 79 ALA A CA 1
ATOM 544 C C . ALA A 1 79 ? 32.790 22.886 -66.169 1.00 72.88 79 ALA A C 1
ATOM 546 O O . ALA A 1 79 ? 32.090 21.872 -66.068 1.00 72.88 79 ALA A O 1
ATOM 547 N N . PRO A 1 80 ? 33.914 23.048 -65.447 1.00 75.44 80 PRO A N 1
ATOM 548 C CA . PRO A 1 80 ? 34.304 22.116 -64.401 1.00 75.44 80 PRO A CA 1
ATOM 549 C C . PRO A 1 80 ? 33.151 21.965 -63.410 1.00 75.44 80 PRO A C 1
ATOM 551 O O . PRO A 1 80 ? 32.631 22.966 -62.913 1.00 75.44 80 PRO A O 1
ATOM 554 N N . PHE A 1 81 ? 32.745 20.726 -63.127 1.00 70.25 81 PHE A N 1
ATOM 555 C CA . PHE A 1 81 ? 31.838 20.464 -62.016 1.00 70.25 81 PHE A CA 1
ATOM 556 C C . PHE A 1 81 ? 32.446 21.093 -60.753 1.00 70.25 81 PHE A C 1
ATOM 558 O O . PHE A 1 81 ? 33.636 20.869 -60.494 1.00 70.25 81 PHE A O 1
ATOM 565 N N . PRO A 1 82 ? 31.693 21.907 -59.990 1.00 72.12 82 PRO A N 1
ATOM 566 C CA . PRO A 1 82 ? 32.212 22.446 -58.746 1.00 72.12 82 PRO A CA 1
ATOM 567 C C . PRO A 1 82 ? 32.601 21.278 -57.828 1.00 72.12 82 PRO A C 1
ATOM 569 O O . PRO A 1 82 ? 31.903 20.258 -57.813 1.00 72.12 82 PRO A O 1
ATOM 572 N N . PRO A 1 83 ? 33.709 21.385 -57.075 1.00 70.31 83 PRO A N 1
ATOM 573 C CA . PRO A 1 83 ? 34.051 20.375 -56.089 1.00 70.31 83 PRO A CA 1
ATOM 574 C C . PRO A 1 83 ? 32.907 20.293 -55.078 1.00 70.31 83 PRO A C 1
ATOM 576 O O . PRO A 1 83 ? 32.570 21.294 -54.443 1.00 70.31 83 PRO A O 1
ATOM 579 N N . VAL A 1 84 ? 32.305 19.109 -54.944 1.00 64.56 84 VAL A N 1
ATOM 580 C CA . VAL A 1 84 ? 31.334 18.831 -53.883 1.00 64.56 84 VAL A CA 1
ATOM 581 C C . VAL A 1 84 ? 32.083 19.033 -52.573 1.00 64.56 84 VAL A C 1
ATOM 583 O O . VAL A 1 84 ? 32.972 18.258 -52.218 1.00 64.56 84 VAL A O 1
ATOM 586 N N . SER A 1 85 ? 31.818 20.150 -51.909 1.00 66.69 85 SER A N 1
ATOM 587 C CA . SER A 1 85 ? 32.435 20.439 -50.629 1.00 66.69 85 SER A CA 1
ATOM 588 C C . SER A 1 85 ? 31.715 19.570 -49.608 1.00 66.69 85 SER A C 1
ATOM 590 O O . SER A 1 85 ? 30.495 19.619 -49.511 1.00 66.69 85 SER A O 1
ATOM 592 N N . ASN A 1 86 ? 32.447 18.809 -48.791 1.00 64.81 86 ASN A N 1
ATOM 593 C CA . ASN A 1 86 ? 31.887 18.019 -47.675 1.00 64.81 86 ASN A CA 1
ATOM 594 C C . ASN A 1 86 ? 31.141 18.873 -46.612 1.00 64.81 86 ASN A C 1
ATOM 596 O O . ASN A 1 86 ? 30.799 18.378 -45.544 1.00 64.81 86 ASN A O 1
ATOM 600 N N . ASN A 1 87 ? 30.921 20.158 -46.892 1.00 62.78 87 ASN A N 1
ATOM 601 C CA . ASN A 1 87 ? 30.333 21.181 -46.045 1.00 62.78 87 ASN A CA 1
ATOM 602 C C . ASN A 1 87 ? 28.863 21.492 -46.405 1.00 62.78 87 ASN A C 1
ATOM 604 O O . ASN A 1 87 ? 28.294 22.428 -45.853 1.00 62.78 87 ASN A O 1
ATOM 608 N N . ASP A 1 88 ? 28.247 20.724 -47.311 1.00 65.75 88 ASP A N 1
ATOM 609 C CA . ASP A 1 88 ? 26.825 20.855 -47.677 1.00 65.75 88 ASP A CA 1
ATOM 610 C C . ASP A 1 88 ? 25.870 20.166 -46.684 1.00 65.75 88 ASP A C 1
ATOM 612 O O . ASP A 1 88 ? 24.660 20.129 -46.906 1.00 65.75 88 ASP A O 1
ATOM 616 N N . ILE A 1 89 ? 26.383 19.612 -45.579 1.00 66.44 89 ILE A N 1
ATOM 617 C CA . ILE A 1 89 ? 25.546 19.119 -44.480 1.00 66.44 89 ILE A CA 1
ATOM 618 C C . ILE A 1 89 ? 25.163 20.339 -43.630 1.00 66.44 89 ILE A C 1
ATOM 620 O O . ILE A 1 89 ? 26.039 20.907 -42.975 1.00 66.44 89 ILE A O 1
ATOM 624 N N . PRO A 1 90 ? 23.882 20.755 -43.606 1.00 73.25 90 PRO A N 1
ATOM 625 C CA . PRO A 1 90 ? 23.443 21.832 -42.731 1.00 73.25 90 PRO A CA 1
ATOM 626 C C . PRO A 1 90 ? 23.756 21.444 -41.286 1.00 73.25 90 PRO A C 1
ATOM 628 O O . PRO A 1 90 ? 23.401 20.342 -40.863 1.00 73.25 90 PRO A O 1
ATOM 631 N N . ASP A 1 91 ? 24.358 22.351 -40.517 1.00 79.62 91 ASP A N 1
ATOM 632 C CA . ASP A 1 91 ? 24.729 22.142 -39.103 1.00 79.62 91 ASP A CA 1
ATOM 633 C C . ASP A 1 91 ? 23.543 21.656 -38.239 1.00 79.62 91 ASP A C 1
ATOM 635 O O . ASP A 1 91 ? 23.695 20.983 -37.226 1.00 79.62 91 ASP A O 1
ATOM 639 N N . GLN A 1 92 ? 22.317 21.897 -38.709 1.00 81.62 92 GLN A N 1
ATOM 640 C CA . GLN A 1 92 ? 21.067 21.457 -38.099 1.00 81.62 92 GLN A CA 1
ATOM 641 C C . GLN A 1 92 ? 20.734 19.960 -38.287 1.00 81.62 92 GLN A C 1
ATOM 643 O O . GLN A 1 92 ? 19.922 19.413 -37.538 1.00 81.62 92 GLN A O 1
ATOM 648 N N . VAL A 1 93 ? 21.347 19.258 -39.245 1.00 85.69 93 VAL A N 1
ATOM 649 C CA . VAL A 1 93 ? 21.081 17.828 -39.504 1.00 85.69 93 VAL A CA 1
ATOM 650 C C . VAL A 1 93 ? 21.727 16.932 -38.446 1.00 85.69 93 VAL A C 1
ATOM 652 O O . VAL A 1 93 ? 21.128 15.942 -38.025 1.00 85.69 93 VAL A O 1
ATOM 655 N N . VAL A 1 94 ? 22.912 17.300 -37.957 1.00 86.62 94 VAL A N 1
ATOM 656 C CA . VAL A 1 94 ? 23.634 16.562 -36.908 1.00 86.62 94 VAL A CA 1
ATOM 657 C C . VAL A 1 94 ? 22.825 16.450 -35.601 1.00 86.62 94 VAL A C 1
ATOM 659 O O . VAL A 1 94 ? 22.637 15.324 -35.128 1.00 86.62 94 VAL A O 1
ATOM 662 N N . PRO A 1 95 ? 22.272 17.537 -35.021 1.00 88.75 95 PRO A N 1
ATOM 663 C CA . PRO A 1 95 ? 21.447 17.435 -33.818 1.00 88.75 95 PRO A CA 1
ATOM 664 C C . PRO A 1 95 ? 20.114 16.719 -34.074 1.00 88.75 95 PRO A C 1
ATOM 666 O O . PRO A 1 95 ? 19.645 15.995 -33.198 1.00 88.75 95 PRO A O 1
ATOM 669 N N . MET A 1 96 ? 19.526 16.842 -35.271 1.00 87.69 96 MET A N 1
ATOM 670 C CA . MET A 1 96 ? 18.302 16.110 -35.629 1.00 87.69 96 MET A CA 1
ATOM 671 C C . MET A 1 96 ? 18.519 14.596 -35.626 1.00 87.69 96 MET A C 1
ATOM 673 O O . MET A 1 96 ? 17.741 13.860 -35.015 1.00 87.69 96 MET A O 1
ATOM 677 N N . LEU A 1 97 ? 19.610 14.124 -36.236 1.00 90.31 97 LEU A N 1
ATOM 678 C CA . LEU A 1 97 ? 19.989 12.712 -36.177 1.00 90.31 97 LEU A CA 1
ATOM 679 C C . LEU A 1 97 ? 20.277 12.286 -34.732 1.00 90.31 97 LEU A C 1
ATOM 681 O O . LEU A 1 97 ? 19.805 11.234 -34.305 1.00 90.31 97 LEU A O 1
ATOM 685 N N . GLY A 1 98 ? 20.963 13.126 -33.952 1.00 93.81 98 GLY A N 1
ATOM 686 C CA . GLY A 1 98 ? 21.218 12.883 -32.532 1.00 93.81 98 GLY A CA 1
ATOM 687 C C . GLY A 1 98 ? 19.944 12.659 -31.709 1.00 93.81 98 GLY A C 1
ATOM 688 O O . GLY A 1 98 ? 19.883 11.709 -30.930 1.00 93.81 98 GLY A O 1
ATOM 689 N N . ILE A 1 99 ? 18.900 13.469 -31.912 1.00 94.38 99 ILE A N 1
ATOM 690 C CA . ILE A 1 99 ? 17.613 13.325 -31.210 1.00 94.38 99 ILE A CA 1
ATOM 691 C C . ILE A 1 99 ? 16.893 12.045 -31.637 1.00 94.38 99 ILE A C 1
ATOM 693 O O . ILE A 1 99 ? 16.370 11.327 -30.784 1.00 94.38 99 ILE A O 1
ATOM 697 N N . ILE A 1 100 ? 16.875 11.730 -32.934 1.00 94.81 100 ILE A N 1
ATOM 698 C CA . ILE A 1 100 ? 16.206 10.530 -33.453 1.00 94.81 100 ILE A CA 1
ATOM 699 C C . ILE A 1 100 ? 16.888 9.273 -32.906 1.00 94.81 100 ILE A C 1
ATOM 701 O O . ILE A 1 100 ? 16.232 8.435 -32.286 1.00 94.81 100 ILE A O 1
ATOM 705 N N . PHE A 1 101 ? 18.210 9.162 -33.058 1.00 95.31 101 PHE A N 1
ATOM 706 C CA . PHE A 1 101 ? 18.965 8.020 -32.543 1.00 95.31 101 PHE A CA 1
ATOM 707 C C . PHE A 1 101 ? 18.942 7.960 -31.015 1.00 95.31 101 PHE A C 1
ATOM 709 O O . PHE A 1 101 ? 18.798 6.875 -30.457 1.00 95.31 101 PHE A O 1
ATOM 716 N N . GLY A 1 102 ? 19.001 9.105 -30.332 1.00 95.94 102 GLY A N 1
ATOM 717 C CA . GLY A 1 102 ? 18.869 9.187 -28.880 1.00 95.94 102 GLY A CA 1
ATOM 718 C C . GLY A 1 102 ? 17.511 8.685 -28.393 1.00 95.94 102 GLY A C 1
ATOM 719 O O . GLY A 1 102 ? 17.449 7.869 -27.477 1.00 95.94 102 GLY A O 1
ATOM 720 N N . THR A 1 103 ? 16.423 9.087 -29.051 1.00 94.50 103 THR A N 1
ATOM 721 C CA . THR A 1 103 ? 15.063 8.634 -28.720 1.00 94.50 103 THR A CA 1
ATOM 722 C C . THR A 1 103 ? 14.913 7.134 -28.947 1.00 94.50 103 THR A C 1
ATOM 724 O O . THR A 1 103 ? 14.385 6.437 -28.082 1.00 94.50 103 THR A O 1
ATOM 727 N N . VAL A 1 104 ? 15.424 6.611 -30.068 1.00 95.75 104 VAL A N 1
ATOM 728 C CA . VAL A 1 104 ? 15.426 5.167 -30.351 1.00 95.75 104 VAL A CA 1
ATOM 729 C C . VAL A 1 104 ? 16.236 4.411 -29.297 1.00 95.75 104 VAL A C 1
ATOM 731 O O . VAL A 1 104 ? 15.773 3.391 -28.797 1.00 95.75 104 VAL A O 1
ATOM 734 N N . MET A 1 105 ? 17.401 4.921 -28.898 1.00 95.50 105 MET A N 1
ATOM 735 C CA . MET A 1 105 ? 18.250 4.304 -27.877 1.00 95.50 105 MET A CA 1
ATOM 736 C C . MET A 1 105 ? 17.546 4.257 -26.515 1.00 95.50 105 MET A C 1
ATOM 738 O O . MET A 1 105 ? 17.459 3.193 -25.899 1.00 95.50 105 MET A O 1
ATOM 742 N N . VAL A 1 106 ? 16.949 5.373 -26.089 1.00 95.69 106 VAL A N 1
ATOM 743 C CA . VAL A 1 106 ? 16.153 5.447 -24.855 1.00 95.69 106 VAL A CA 1
ATOM 744 C C . VAL A 1 106 ? 14.939 4.526 -24.922 1.00 95.69 106 VAL A C 1
ATOM 746 O O . VAL A 1 106 ? 14.618 3.889 -23.927 1.00 95.69 106 VAL A O 1
ATOM 749 N N . MET A 1 107 ? 14.275 4.391 -26.069 1.00 94.12 107 MET A N 1
ATOM 750 C CA . MET A 1 107 ? 13.170 3.443 -26.226 1.00 94.12 107 MET A CA 1
ATOM 751 C C . MET A 1 107 ? 13.651 1.994 -26.129 1.00 94.12 107 MET A C 1
ATOM 753 O O . MET A 1 107 ? 13.101 1.226 -25.348 1.00 94.12 107 MET A O 1
ATOM 757 N N . VAL A 1 108 ? 14.703 1.611 -26.851 1.00 94.69 108 VAL A N 1
ATOM 758 C CA . VAL A 1 108 ? 15.198 0.225 -26.881 1.00 94.69 108 VAL A CA 1
ATOM 759 C C . VAL A 1 108 ? 15.749 -0.213 -25.521 1.00 94.69 108 VAL A C 1
ATOM 761 O O . VAL A 1 108 ? 15.507 -1.348 -25.111 1.00 94.69 108 VAL A O 1
ATOM 764 N N . LEU A 1 109 ? 16.446 0.667 -24.796 1.00 92.31 109 LEU A N 1
ATOM 765 C CA . LEU A 1 109 ? 17.007 0.346 -23.478 1.00 92.31 109 LEU A CA 1
ATOM 766 C C . LEU A 1 109 ? 16.057 0.663 -22.319 1.00 92.31 109 LEU A C 1
ATOM 768 O O . LEU A 1 109 ? 16.039 -0.051 -21.319 1.00 92.31 109 LEU A O 1
ATOM 772 N N . GLY A 1 110 ? 15.257 1.716 -22.437 1.00 91.06 110 GLY A N 1
ATOM 773 C CA . GLY A 1 110 ? 14.314 2.142 -21.407 1.00 91.06 110 GLY A CA 1
ATOM 774 C C . GLY A 1 110 ? 13.064 1.273 -21.365 1.00 91.06 110 GLY A C 1
ATOM 775 O O . GLY A 1 110 ? 12.614 0.913 -20.278 1.00 91.06 110 GLY A O 1
ATOM 776 N N . PHE A 1 111 ? 12.530 0.853 -22.5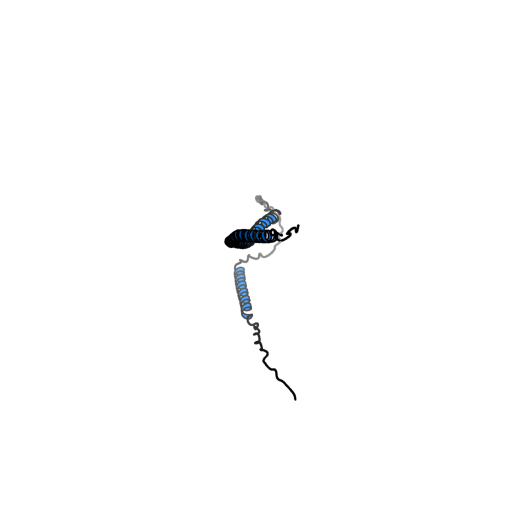16 1.00 92.31 111 PHE A N 1
ATOM 777 C CA . PHE A 1 111 ? 11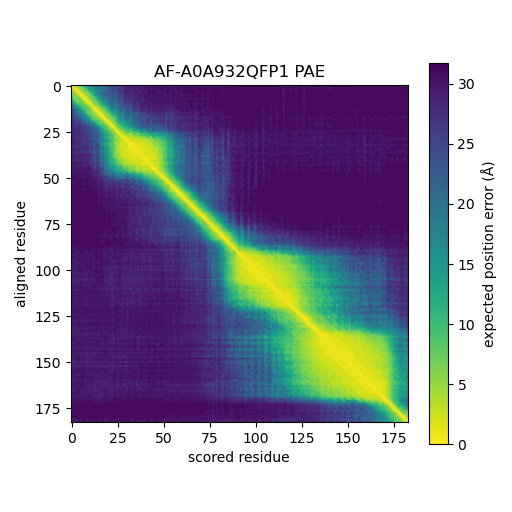.342 -0.002 -22.580 1.00 92.31 111 PHE A CA 1
ATOM 778 C C . PHE A 1 111 ? 11.460 -1.310 -21.778 1.00 92.31 111 PHE A C 1
ATOM 780 O O . PHE A 1 111 ? 10.536 -1.593 -21.013 1.00 92.31 111 PHE A O 1
ATOM 787 N N . PRO A 1 112 ? 12.546 -2.110 -21.856 1.00 87.00 112 PRO A N 1
ATOM 788 C CA . PRO A 1 112 ? 12.657 -3.326 -21.050 1.00 87.00 112 PRO A CA 1
ATOM 789 C C . PRO A 1 112 ? 12.724 -3.024 -19.548 1.00 87.00 112 PRO A C 1
ATOM 791 O O . PRO A 1 112 ? 12.106 -3.744 -18.765 1.00 87.00 112 PRO A O 1
ATOM 794 N N . ILE A 1 113 ? 13.390 -1.939 -19.137 1.00 90.12 113 ILE A N 1
ATOM 795 C CA . ILE A 1 113 ? 13.462 -1.519 -17.728 1.00 90.12 113 ILE A CA 1
ATOM 796 C C . ILE A 1 113 ? 12.071 -1.124 -17.231 1.00 90.12 113 ILE A C 1
ATOM 798 O O . ILE A 1 113 ? 11.596 -1.663 -16.231 1.00 90.12 113 ILE A O 1
ATOM 802 N N . VAL A 1 114 ? 11.381 -0.244 -17.962 1.00 90.75 114 VAL A N 1
ATOM 803 C CA . VAL A 1 114 ? 10.013 0.188 -17.646 1.00 90.75 114 VAL A CA 1
ATOM 804 C C . VAL A 1 114 ? 9.068 -1.009 -17.619 1.00 90.75 114 VAL A C 1
ATOM 806 O O . VAL A 1 114 ? 8.264 -1.126 -16.701 1.00 90.75 114 VAL A O 1
ATOM 809 N N . ARG A 1 115 ? 9.193 -1.951 -18.558 1.00 88.12 115 ARG A N 1
ATOM 810 C CA . ARG A 1 115 ? 8.359 -3.157 -18.616 1.00 88.12 115 ARG A CA 1
ATOM 811 C C . ARG A 1 115 ? 8.591 -4.094 -17.433 1.00 88.12 115 ARG A C 1
ATOM 813 O O . ARG A 1 115 ? 7.628 -4.663 -16.919 1.00 88.12 115 ARG A O 1
ATOM 820 N N . VAL A 1 116 ? 9.833 -4.259 -16.985 1.00 87.44 116 VAL A N 1
ATOM 821 C CA . VAL A 1 116 ? 10.153 -5.057 -15.791 1.00 87.44 116 VAL A CA 1
ATOM 822 C C . VAL A 1 116 ? 9.650 -4.365 -14.525 1.00 87.44 116 VAL A C 1
ATOM 824 O O . VAL A 1 116 ? 9.067 -5.029 -13.667 1.00 87.44 116 VAL A O 1
ATOM 827 N N . LEU A 1 117 ? 9.819 -3.045 -14.414 1.00 85.88 117 LEU A N 1
ATOM 828 C CA . LEU A 1 117 ? 9.312 -2.268 -13.283 1.00 85.88 117 LEU A CA 1
ATOM 829 C C . LEU A 1 117 ? 7.784 -2.292 -13.231 1.00 85.88 117 LEU A C 1
ATOM 831 O O . LEU A 1 117 ? 7.236 -2.619 -12.185 1.00 85.88 117 LEU A O 1
ATOM 835 N N . ALA A 1 118 ? 7.098 -2.045 -14.347 1.00 83.56 118 ALA A N 1
ATOM 836 C CA . ALA A 1 118 ? 5.642 -2.125 -14.442 1.00 83.56 118 ALA A CA 1
ATOM 837 C C . ALA A 1 118 ? 5.141 -3.510 -14.015 1.00 83.56 118 ALA A C 1
ATOM 839 O O . ALA A 1 118 ? 4.320 -3.625 -13.110 1.00 83.56 118 ALA A O 1
ATOM 840 N N . ARG A 1 119 ? 5.757 -4.581 -14.535 1.00 82.94 119 ARG A N 1
ATOM 841 C CA . ARG A 1 119 ? 5.420 -5.954 -14.137 1.00 82.94 119 ARG A CA 1
ATOM 842 C C . ARG A 1 119 ? 5.718 -6.245 -12.662 1.00 82.94 119 ARG A C 1
ATOM 844 O O . ARG A 1 119 ? 5.096 -7.126 -12.077 1.00 82.94 119 ARG A O 1
ATOM 851 N N . ARG A 1 120 ? 6.669 -5.545 -12.039 1.00 78.50 120 ARG A N 1
ATOM 852 C CA . ARG A 1 120 ? 6.949 -5.647 -10.598 1.00 78.50 120 ARG A CA 1
ATOM 853 C C . ARG A 1 120 ? 5.915 -4.889 -9.764 1.00 78.50 120 ARG A C 1
ATOM 855 O O . ARG A 1 120 ? 5.522 -5.398 -8.716 1.00 78.50 120 ARG A O 1
ATOM 862 N N . PHE A 1 121 ? 5.472 -3.718 -10.215 1.00 78.19 121 PHE A N 1
ATOM 863 C CA . PHE A 1 121 ? 4.429 -2.940 -9.548 1.00 78.19 121 PHE A CA 1
ATOM 864 C C . PHE A 1 121 ? 3.064 -3.616 -9.642 1.00 78.19 121 PHE A C 1
ATOM 866 O O . PHE A 1 121 ? 2.387 -3.709 -8.624 1.00 78.19 121 PHE A O 1
ATOM 873 N N . ASP A 1 122 ? 2.708 -4.194 -10.789 1.00 76.88 122 ASP A N 1
ATOM 874 C CA . ASP A 1 122 ? 1.470 -4.969 -10.938 1.00 76.88 122 ASP A CA 1
ATOM 875 C C . ASP A 1 122 ? 1.420 -6.129 -9.934 1.00 76.88 122 ASP A C 1
ATOM 877 O O . ASP A 1 122 ? 0.450 -6.279 -9.196 1.00 76.88 122 ASP A O 1
ATOM 881 N N . ARG A 1 123 ? 2.530 -6.864 -9.776 1.00 70.12 123 ARG A N 1
ATOM 882 C CA . ARG A 1 123 ? 2.642 -7.943 -8.777 1.00 70.12 123 ARG A CA 1
ATOM 883 C C . ARG A 1 123 ? 2.523 -7.445 -7.335 1.00 70.12 123 ARG A C 1
ATOM 885 O O . ARG A 1 123 ? 2.069 -8.194 -6.477 1.00 70.12 123 ARG A O 1
ATOM 892 N N . ASN A 1 124 ? 2.956 -6.221 -7.040 1.00 67.75 124 ASN A N 1
ATOM 893 C CA . ASN A 1 124 ? 2.769 -5.622 -5.717 1.00 67.75 124 ASN A CA 1
ATOM 894 C C . ASN A 1 124 ? 1.322 -5.160 -5.501 1.00 67.75 124 ASN A C 1
ATOM 896 O O . ASN A 1 124 ? 0.797 -5.318 -4.402 1.00 67.75 124 ASN A O 1
ATOM 900 N N . THR A 1 125 ? 0.659 -4.659 -6.540 1.00 67.31 125 THR A N 1
ATOM 901 C CA . THR A 1 125 ? -0.769 -4.322 -6.510 1.00 67.31 125 THR A CA 1
ATOM 902 C C . THR A 1 125 ? -1.624 -5.568 -6.275 1.00 67.31 125 THR A C 1
ATOM 904 O O . THR A 1 125 ? -2.554 -5.531 -5.473 1.00 67.31 125 THR A O 1
ATOM 907 N N . ASP A 1 126 ? -1.271 -6.699 -6.888 1.00 69.75 126 ASP A N 1
ATOM 908 C CA . ASP A 1 126 ? -1.948 -7.982 -6.660 1.00 69.75 126 ASP A CA 1
ATOM 909 C C . ASP A 1 126 ? -1.755 -8.496 -5.227 1.00 69.75 126 ASP A C 1
ATOM 911 O O . ASP A 1 126 ? -2.686 -9.034 -4.624 1.00 69.75 126 ASP A O 1
ATOM 915 N N . LYS A 1 127 ? -0.577 -8.271 -4.630 1.00 69.88 127 LYS A N 1
ATOM 916 C CA . LYS A 1 127 ? -0.340 -8.556 -3.205 1.00 69.88 127 LYS A CA 1
ATOM 917 C C . LYS A 1 127 ? -1.190 -7.675 -2.294 1.00 69.88 127 LYS A C 1
ATOM 919 O O . LYS A 1 127 ? -1.727 -8.176 -1.313 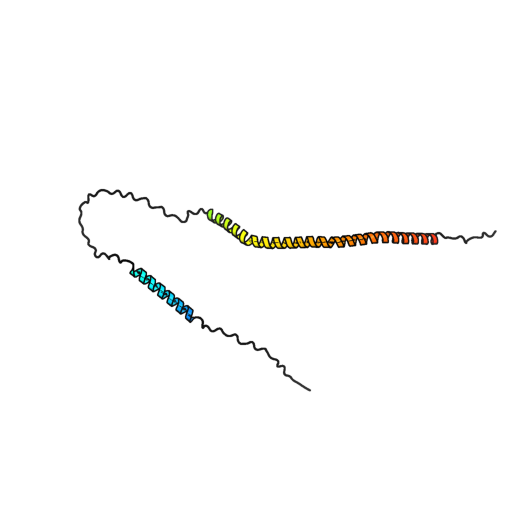1.00 69.88 127 LYS A O 1
ATOM 924 N N . LEU A 1 128 ? -1.353 -6.394 -2.626 1.00 68.94 128 LEU A N 1
ATOM 925 C CA . LEU A 1 128 ? -2.186 -5.470 -1.855 1.00 68.94 128 LEU A CA 1
ATOM 926 C C . LEU A 1 128 ? -3.675 -5.850 -1.936 1.00 68.94 128 LEU A C 1
ATOM 928 O O . LEU A 1 128 ? -4.367 -5.864 -0.922 1.00 68.94 128 LEU A O 1
ATOM 932 N N . LYS A 1 129 ? -4.150 -6.250 -3.124 1.00 72.06 129 LYS A N 1
ATOM 933 C CA . LYS A 1 129 ? -5.496 -6.818 -3.318 1.00 72.06 129 LYS A CA 1
ATOM 934 C C . LYS A 1 129 ? -5.685 -8.134 -2.560 1.00 72.06 129 LYS A C 1
ATOM 936 O O . LYS A 1 129 ? -6.757 -8.372 -2.018 1.00 72.06 129 LYS A O 1
ATOM 941 N N . SER A 1 130 ? -4.646 -8.965 -2.483 1.00 70.19 130 SER A N 1
ATOM 942 C CA . SER A 1 130 ? -4.680 -10.207 -1.700 1.00 70.19 130 SER A CA 1
ATOM 943 C C . SER A 1 130 ? -4.758 -9.925 -0.194 1.00 70.19 130 SER A C 1
ATOM 945 O O . SER A 1 130 ? -5.555 -10.550 0.496 1.00 70.19 130 SER A O 1
ATOM 947 N N . GLY A 1 131 ? -4.018 -8.928 0.307 1.00 74.19 131 GLY A N 1
ATOM 948 C CA . GLY A 1 131 ? -4.119 -8.467 1.699 1.00 74.19 131 GLY A CA 1
ATOM 949 C C . GLY A 1 131 ? -5.496 -7.887 2.041 1.00 74.19 131 GLY A C 1
ATOM 950 O O . GLY A 1 131 ? -5.988 -8.081 3.148 1.00 74.19 131 GLY A O 1
ATOM 951 N N . ALA A 1 132 ? -6.176 -7.263 1.072 1.00 73.94 132 ALA A N 1
ATOM 952 C CA . ALA A 1 132 ? -7.554 -6.801 1.246 1.00 73.94 132 ALA A CA 1
ATOM 953 C C . ALA A 1 132 ? -8.556 -7.952 1.483 1.00 73.94 132 ALA A C 1
ATOM 955 O O . ALA A 1 132 ? -9.553 -7.763 2.175 1.00 73.94 132 ALA A O 1
ATOM 956 N N . SER A 1 133 ? -8.283 -9.155 0.965 1.00 73.94 133 SER A N 1
ATOM 957 C CA . SER A 1 133 ? -9.091 -10.347 1.257 1.00 73.94 133 SER A CA 1
ATOM 958 C C . SER A 1 133 ? -8.837 -10.912 2.660 1.00 73.94 133 SER A C 1
ATOM 960 O O . SER A 1 133 ? -9.690 -11.620 3.190 1.00 73.94 133 SER A O 1
ATOM 962 N N . GLU A 1 134 ? -7.679 -10.625 3.259 1.00 81.19 134 GLU A N 1
ATOM 963 C CA . GLU A 1 134 ? -7.290 -11.114 4.588 1.00 81.19 134 GLU A CA 1
ATOM 964 C C . GLU A 1 134 ? -7.882 -10.261 5.723 1.00 81.19 134 GLU A C 1
ATOM 966 O O . GLU A 1 134 ? -8.197 -10.770 6.794 1.00 81.19 134 GLU A O 1
ATOM 971 N N . ILE A 1 135 ? -8.105 -8.967 5.485 1.00 86.62 135 ILE A N 1
ATOM 972 C CA . ILE A 1 135 ? -8.710 -8.056 6.473 1.00 86.62 135 ILE A CA 1
ATOM 973 C C . ILE A 1 135 ? -10.217 -8.271 6.654 1.00 86.62 135 ILE A C 1
ATOM 975 O O . ILE A 1 135 ? -10.737 -8.011 7.733 1.00 86.62 135 ILE A O 1
ATOM 979 N N . THR A 1 136 ? -10.941 -8.781 5.654 1.00 88.44 136 THR A N 1
ATOM 980 C CA . THR A 1 136 ? -12.384 -9.069 5.778 1.00 88.44 136 THR A CA 1
ATOM 981 C C . THR A 1 136 ? -12.727 -10.041 6.920 1.00 88.44 136 THR A C 1
ATOM 983 O O . THR A 1 136 ? -13.603 -9.708 7.721 1.00 88.44 136 THR A O 1
ATOM 986 N N . PRO A 1 137 ? -12.077 -11.214 7.061 1.00 90.31 137 PRO A N 1
ATOM 987 C CA . PRO A 1 137 ? -12.339 -12.103 8.193 1.00 90.31 137 PRO A CA 1
ATOM 988 C C . PRO A 1 137 ? -11.914 -11.495 9.536 1.00 90.31 137 PRO A C 1
ATOM 990 O O . PRO A 1 137 ? -12.605 -11.706 10.529 1.00 90.31 137 PRO A O 1
ATOM 993 N N . GLN A 1 138 ? -10.846 -10.690 9.572 1.00 89.62 138 GLN A N 1
ATOM 994 C CA . GLN A 1 138 ? -10.429 -9.983 10.790 1.00 89.62 138 GLN A CA 1
ATOM 995 C C . GLN A 1 138 ? -11.487 -8.964 11.232 1.00 89.62 138 GLN A C 1
ATOM 997 O O . GLN A 1 138 ? -11.846 -8.914 12.404 1.00 89.62 138 GLN A O 1
ATOM 1002 N N . LEU A 1 139 ? -12.052 -8.197 10.294 1.00 94.06 139 LEU A N 1
ATOM 1003 C CA . LEU A 1 139 ? -13.153 -7.270 10.569 1.00 94.06 139 LEU A CA 1
ATOM 1004 C C . LEU A 1 139 ? -14.395 -7.997 11.081 1.00 94.06 139 LEU A C 1
ATOM 1006 O O . LEU A 1 139 ? -15.047 -7.512 12.000 1.00 94.06 139 LEU A O 1
ATOM 1010 N N . ARG A 1 140 ? -14.699 -9.174 10.528 1.00 94.62 140 ARG A N 1
ATOM 1011 C CA . ARG A 1 140 ? -15.816 -9.989 11.007 1.00 94.62 140 ARG A CA 1
ATOM 1012 C C . ARG A 1 140 ? -15.587 -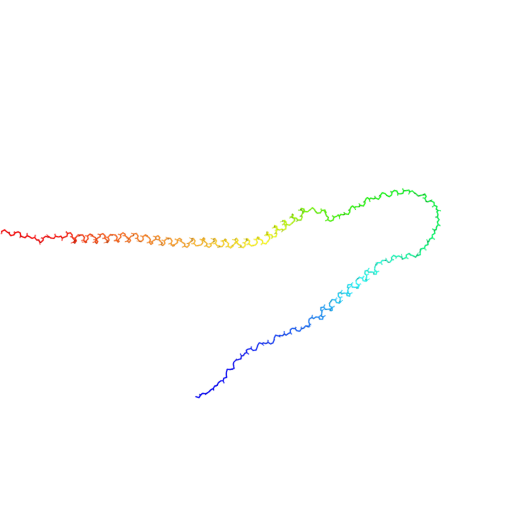10.509 12.423 1.00 94.62 140 ARG A C 1
ATOM 1014 O O . ARG A 1 140 ? -16.485 -10.419 13.244 1.00 94.62 140 ARG A O 1
ATOM 1021 N N . GLN A 1 141 ? -14.379 -10.968 12.735 1.00 95.56 141 GLN A N 1
ATOM 1022 C CA . GLN A 1 141 ? -14.025 -11.371 14.095 1.00 95.56 141 GLN A CA 1
ATOM 1023 C C . GLN A 1 141 ? -14.106 -10.195 15.079 1.00 95.56 141 GLN A C 1
ATOM 1025 O O . GLN A 1 141 ? -14.554 -10.368 16.212 1.00 95.56 141 GLN A O 1
ATOM 1030 N N . LEU A 1 142 ? -13.679 -8.999 14.661 1.00 96.62 142 LEU A N 1
ATOM 1031 C CA . LEU A 1 142 ? -13.815 -7.786 15.466 1.00 96.62 142 LEU A CA 1
ATOM 1032 C C . LEU A 1 142 ? -15.286 -7.443 15.704 1.00 96.62 142 LEU A C 1
ATOM 1034 O O . LEU A 1 142 ? -15.641 -7.126 16.833 1.00 96.62 142 LEU A O 1
ATOM 1038 N N . GLN A 1 143 ? -16.134 -7.555 14.682 1.00 96.69 143 GLN A N 1
ATOM 1039 C CA . GLN A 1 143 ? -17.575 -7.363 14.820 1.00 96.69 143 GLN A CA 1
ATOM 1040 C C . GLN A 1 143 ? -18.179 -8.364 15.814 1.00 96.69 143 GLN A C 1
ATOM 1042 O O . GLN A 1 143 ? -18.808 -7.938 16.775 1.00 96.69 143 GLN A O 1
ATOM 1047 N N . ASP A 1 144 ? -17.896 -9.659 15.659 1.00 97.56 144 ASP A N 1
ATOM 1048 C CA . ASP A 1 144 ? -18.389 -10.700 16.570 1.00 97.56 144 ASP A CA 1
ATOM 1049 C C . ASP A 1 144 ? -17.910 -10.456 18.019 1.00 97.56 144 ASP A C 1
ATOM 1051 O O . ASP A 1 144 ? -18.659 -10.643 18.978 1.00 97.56 144 ASP A O 1
ATOM 1055 N N . SER A 1 145 ? -16.666 -9.992 18.189 1.00 97.38 145 SER A N 1
ATOM 1056 C CA . SER A 1 145 ? -16.107 -9.652 19.507 1.00 97.38 145 SER A CA 1
ATOM 1057 C C . SER A 1 145 ? -16.790 -8.429 20.126 1.00 97.38 145 SER A C 1
ATOM 1059 O O . SER A 1 145 ? -16.997 -8.385 21.337 1.00 97.38 145 SER A O 1
ATOM 1061 N N . VAL A 1 146 ? -17.136 -7.427 19.316 1.00 97.19 146 VAL A N 1
ATOM 1062 C CA . VAL A 1 146 ? -17.863 -6.231 19.764 1.00 97.19 146 VAL A CA 1
ATOM 1063 C C . VAL A 1 146 ? -19.307 -6.573 20.128 1.00 97.19 146 VAL A C 1
ATOM 1065 O O . VAL A 1 146 ? -19.784 -6.111 21.165 1.00 97.19 146 VAL A O 1
ATOM 1068 N N . ASP A 1 147 ? -19.971 -7.416 19.339 1.00 97.88 147 ASP A N 1
ATOM 1069 C CA . ASP A 1 147 ? -21.335 -7.877 19.608 1.00 97.88 147 ASP A CA 1
ATOM 1070 C C . ASP A 1 147 ? -21.406 -8.672 20.926 1.00 97.88 147 ASP A C 1
ATOM 1072 O O . ASP A 1 147 ? -22.322 -8.465 21.722 1.00 97.88 147 ASP A O 1
ATOM 1076 N N . ALA A 1 148 ? -20.402 -9.510 21.217 1.00 97.38 148 ALA A N 1
ATOM 1077 C CA . ALA A 1 148 ? -20.276 -10.175 22.516 1.00 97.38 148 ALA A CA 1
ATOM 1078 C C . ALA A 1 148 ? -20.092 -9.160 23.660 1.00 97.38 148 ALA A C 1
ATOM 1080 O O . ALA A 1 148 ? -20.882 -9.138 24.606 1.00 97.38 148 ALA A O 1
ATOM 1081 N N . MET A 1 149 ? -19.132 -8.234 23.519 1.00 96.62 149 MET A N 1
ATOM 1082 C CA . MET A 1 149 ? -18.880 -7.193 24.523 1.00 96.62 149 MET A CA 1
ATOM 1083 C C . MET A 1 149 ? -20.129 -6.366 24.852 1.00 96.62 149 MET A C 1
ATOM 1085 O O . MET A 1 149 ? -20.303 -5.979 26.007 1.00 96.62 149 MET A O 1
ATOM 1089 N N . ALA A 1 150 ? -21.009 -6.106 23.882 1.00 97.94 150 ALA A N 1
ATOM 1090 C CA . ALA A 1 150 ? -22.260 -5.389 24.123 1.00 97.94 150 ALA A CA 1
ATOM 1091 C C . ALA A 1 150 ? -23.168 -6.127 25.126 1.00 97.94 150 ALA A C 1
ATOM 1093 O O . ALA A 1 150 ? -23.663 -5.509 26.072 1.00 97.94 150 ALA A O 1
ATOM 1094 N N . ILE A 1 151 ? -23.322 -7.446 24.973 1.00 97.38 151 ILE A N 1
ATOM 1095 C CA . ILE A 1 151 ? -24.119 -8.291 25.877 1.00 97.38 151 ILE A CA 1
ATOM 1096 C C . ILE A 1 151 ? -23.449 -8.393 27.252 1.00 97.38 151 ILE A C 1
ATOM 1098 O O . ILE A 1 151 ? -24.114 -8.298 28.288 1.00 97.38 151 ILE A O 1
ATOM 1102 N N . GLU A 1 152 ? -22.125 -8.558 27.292 1.00 97.81 152 GLU A N 1
ATOM 1103 C CA . GLU A 1 152 ? -21.388 -8.586 28.555 1.00 97.81 152 GLU A CA 1
ATOM 1104 C C . GLU A 1 152 ? -21.561 -7.283 29.344 1.00 97.81 152 GLU A C 1
ATOM 1106 O O . GLU A 1 152 ? -21.768 -7.329 30.557 1.00 97.81 152 GLU A O 1
ATOM 1111 N N . ILE A 1 153 ? -21.506 -6.125 28.680 1.00 97.25 153 ILE A N 1
ATOM 1112 C CA . ILE A 1 153 ? -21.675 -4.820 29.329 1.00 97.25 153 ILE A CA 1
ATOM 1113 C C . ILE A 1 153 ? -23.090 -4.666 29.882 1.00 97.25 153 ILE A C 1
ATOM 1115 O O . ILE A 1 153 ? -23.235 -4.214 31.018 1.00 97.25 153 ILE A O 1
ATOM 1119 N N . GLU A 1 154 ? -24.120 -5.073 29.136 1.00 96.62 154 GLU A N 1
ATOM 1120 C CA . GLU A 1 154 ? -25.500 -5.088 29.632 1.00 96.62 154 GLU A CA 1
ATOM 1121 C C . GLU A 1 154 ? -25.593 -5.911 30.923 1.00 96.62 154 GLU A C 1
ATOM 1123 O O . GLU A 1 154 ? -25.980 -5.388 31.971 1.00 96.62 154 GLU A O 1
ATOM 1128 N N . ARG A 1 155 ? -25.100 -7.153 30.904 1.00 96.62 155 ARG A N 1
ATOM 1129 C CA . ARG A 1 155 ? -25.118 -8.048 32.068 1.00 96.62 155 ARG A CA 1
ATOM 1130 C C . ARG A 1 155 ? -24.300 -7.520 33.252 1.00 96.62 155 ARG A C 1
ATOM 1132 O O . ARG A 1 155 ? -24.728 -7.641 34.402 1.00 96.62 155 ARG A O 1
ATOM 1139 N N . ILE A 1 156 ? -23.124 -6.938 33.006 1.00 96.94 156 ILE A N 1
ATOM 1140 C CA . ILE A 1 156 ? -22.299 -6.312 34.051 1.00 96.94 156 ILE A CA 1
ATOM 1141 C C . ILE A 1 156 ? -23.043 -5.116 34.647 1.00 96.94 156 ILE A C 1
ATOM 1143 O O . ILE A 1 156 ? -23.057 -4.959 35.868 1.00 96.94 156 ILE A O 1
ATOM 1147 N N . SER A 1 157 ? -23.699 -4.305 33.817 1.00 96.81 157 SER A N 1
ATOM 1148 C CA . SER A 1 157 ? -24.471 -3.152 34.280 1.00 96.81 157 SER A CA 1
ATOM 1149 C C . SER A 1 157 ? -25.658 -3.575 35.151 1.00 96.81 157 SER A C 1
ATOM 1151 O O . SER A 1 157 ? -25.925 -2.946 36.178 1.00 96.81 157 SER A O 1
ATOM 1153 N N . GLU A 1 158 ? -26.314 -4.694 34.831 1.00 96.88 158 GLU A N 1
ATOM 1154 C CA . GLU A 1 158 ? -27.376 -5.268 35.658 1.00 96.88 158 GLU A CA 1
ATOM 1155 C C . GLU A 1 158 ? -26.846 -5.799 36.990 1.00 96.88 158 GLU A C 1
ATOM 1157 O O .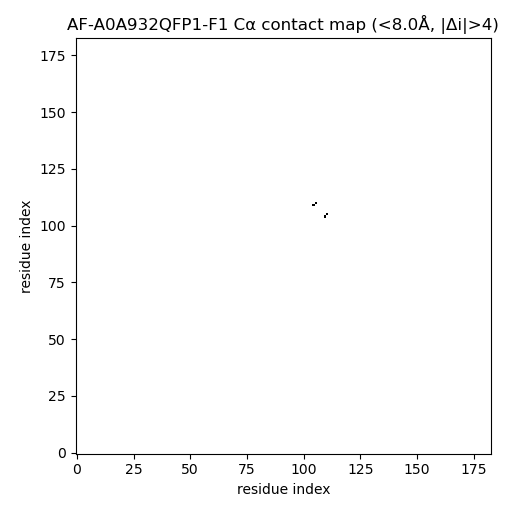 GLU A 1 158 ? -27.415 -5.504 38.044 1.00 96.88 158 GLU A O 1
ATOM 1162 N N . ALA A 1 159 ? -25.724 -6.524 36.976 1.00 96.25 159 ALA A N 1
ATOM 1163 C CA . ALA A 1 159 ? -25.080 -7.014 38.193 1.00 96.25 159 ALA A CA 1
ATOM 1164 C C . ALA A 1 159 ? -24.648 -5.857 39.112 1.00 96.25 159 ALA A C 1
ATOM 1166 O O . ALA A 1 159 ? -24.830 -5.913 40.335 1.00 96.25 159 ALA A O 1
ATOM 1167 N N . GLN A 1 160 ? -24.129 -4.775 38.526 1.00 97.25 160 GLN A N 1
ATOM 1168 C CA . GLN A 1 160 ? -23.783 -3.550 39.244 1.00 97.25 160 GLN A CA 1
ATOM 1169 C C . GLN A 1 160 ? -25.025 -2.874 39.825 1.00 97.25 160 GLN A C 1
ATOM 1171 O O . GLN A 1 160 ? -25.036 -2.533 41.010 1.00 97.25 160 GLN A O 1
ATOM 1176 N N . ARG A 1 161 ? -26.099 -2.736 39.039 1.00 95.38 161 ARG A N 1
ATOM 1177 C CA . ARG A 1 161 ? -27.369 -2.162 39.502 1.00 95.38 161 ARG A CA 1
ATOM 1178 C C . ARG A 1 161 ? -27.965 -2.967 40.652 1.00 95.38 161 ARG A C 1
ATOM 1180 O O . ARG A 1 161 ? -28.441 -2.381 41.623 1.00 95.38 161 ARG A O 1
ATOM 1187 N N . PHE A 1 162 ? -27.923 -4.291 40.568 1.00 96.44 162 PHE A N 1
ATOM 1188 C CA . PHE A 1 162 ? -28.413 -5.175 41.620 1.00 96.44 162 PHE A CA 1
ATOM 1189 C C . PHE A 1 162 ? -27.602 -5.020 42.909 1.00 96.44 162 PHE A C 1
ATOM 1191 O O . PHE A 1 162 ? -28.174 -4.844 43.983 1.00 96.44 162 PHE A O 1
ATOM 1198 N N . THR A 1 163 ? -26.273 -4.989 42.800 1.00 96.19 163 THR A N 1
ATOM 1199 C CA . THR A 1 163 ? -25.376 -4.794 43.950 1.00 96.19 163 THR A CA 1
ATOM 1200 C C . THR A 1 163 ? -25.594 -3.432 44.607 1.00 96.19 163 THR A C 1
ATOM 1202 O O . THR A 1 163 ? -25.712 -3.348 45.829 1.00 96.19 163 THR A O 1
ATOM 1205 N N . ALA A 1 164 ? -25.718 -2.366 43.811 1.00 95.44 164 ALA A N 1
ATOM 1206 C CA . ALA A 1 164 ? -26.026 -1.029 44.313 1.00 95.44 164 ALA A CA 1
ATOM 1207 C C . ALA A 1 164 ? -27.382 -0.992 45.036 1.00 95.44 164 ALA A C 1
ATOM 1209 O O . ALA A 1 164 ? -27.486 -0.423 46.124 1.00 95.44 164 ALA A O 1
ATOM 1210 N N . LYS A 1 165 ? -28.407 -1.650 44.478 1.00 94.06 165 LYS A N 1
ATOM 1211 C CA . LYS A 1 165 ? -29.726 -1.762 45.110 1.00 94.06 165 LYS A CA 1
ATOM 1212 C C . LYS A 1 165 ? -29.650 -2.506 46.447 1.00 94.06 165 LYS A C 1
ATOM 1214 O O . LYS A 1 165 ? -30.163 -1.999 47.437 1.00 94.06 165 LYS A O 1
ATOM 1219 N N . LEU A 1 166 ? -28.956 -3.644 46.506 1.00 94.88 166 LEU A N 1
ATOM 1220 C CA . LEU A 1 166 ? -28.774 -4.409 47.745 1.00 94.88 166 LEU A CA 1
ATOM 1221 C C . LEU A 1 166 ? -28.032 -3.618 48.831 1.00 94.88 166 LEU A C 1
ATOM 1223 O O . LEU A 1 166 ? -28.422 -3.650 49.998 1.00 94.88 166 LEU A O 1
ATOM 1227 N N . LEU A 1 167 ? -26.973 -2.888 48.467 1.00 93.19 167 LEU A N 1
ATOM 1228 C CA . LEU A 1 167 ? -26.247 -2.023 49.404 1.00 93.19 167 LEU A CA 1
ATOM 1229 C C . LEU A 1 167 ? -27.129 -0.879 49.921 1.00 93.19 167 LEU A C 1
ATOM 1231 O O . LEU A 1 167 ? -27.064 -0.536 51.105 1.00 93.19 167 LEU A O 1
ATOM 1235 N N . SER A 1 168 ? -27.976 -0.317 49.055 1.00 92.00 168 SER A N 1
ATOM 1236 C CA . SER A 1 168 ? -28.957 0.698 49.438 1.00 92.00 168 SER A CA 1
ATOM 1237 C C . SER A 1 168 ? -30.016 0.134 50.382 1.00 92.00 168 SER A C 1
ATOM 1239 O O . SER A 1 168 ? -30.317 0.779 51.377 1.00 92.00 168 SER A O 1
ATOM 1241 N N . GLU A 1 169 ? -30.562 -1.056 50.120 1.00 91.94 169 GLU A N 1
ATOM 1242 C CA . GLU A 1 169 ? -31.540 -1.718 50.998 1.00 91.94 169 GLU A CA 1
ATOM 1243 C C . GLU A 1 169 ? -30.930 -2.037 52.377 1.00 91.94 169 GLU A C 1
ATOM 1245 O O . GLU A 1 169 ? -31.561 -1.786 53.402 1.00 91.94 169 GLU A O 1
ATOM 1250 N N . ARG A 1 170 ? -29.667 -2.494 52.424 1.00 87.88 170 ARG A N 1
ATOM 1251 C CA . ARG A 1 170 ? -28.905 -2.715 53.672 1.00 87.88 170 ARG A CA 1
ATOM 1252 C C . ARG A 1 170 ? -28.704 -1.419 54.466 1.00 87.88 170 ARG A C 1
ATOM 1254 O O . ARG A 1 170 ? -28.788 -1.444 55.689 1.00 87.88 170 ARG A O 1
ATOM 1261 N N . SER A 1 171 ? -28.414 -0.311 53.784 1.00 81.38 171 SER A N 1
ATOM 1262 C CA . SER A 1 171 ? -28.146 0.989 54.420 1.00 81.38 171 SER A CA 1
ATOM 1263 C C . SER A 1 171 ? -29.429 1.739 54.803 1.00 81.38 171 SER A C 1
ATOM 1265 O O . SER A 1 171 ? -29.432 2.501 55.764 1.00 81.38 171 SER A O 1
ATOM 1267 N N . ALA A 1 172 ? -30.530 1.502 54.083 1.00 73.31 172 ALA A N 1
ATOM 1268 C CA . ALA A 1 172 ? -31.854 2.072 54.333 1.00 73.31 172 ALA A CA 1
ATOM 1269 C C . ALA A 1 172 ? -32.654 1.324 55.412 1.00 73.31 172 ALA A C 1
ATOM 1271 O O . ALA A 1 172 ? -33.815 1.652 55.643 1.00 73.31 172 ALA A O 1
ATOM 1272 N N . ALA A 1 173 ? -32.035 0.374 56.117 1.00 60.47 173 ALA A N 1
ATOM 1273 C CA . ALA A 1 173 ? -32.576 -0.213 57.336 1.00 60.47 173 ALA A CA 1
ATOM 1274 C C . ALA A 1 173 ? -31.979 0.444 58.608 1.00 60.47 173 ALA A C 1
ATOM 1276 O O . ALA A 1 173 ? -31.102 -0.157 59.230 1.00 60.47 173 ALA A O 1
ATOM 1277 N N . PRO A 1 174 ? -32.414 1.652 59.038 1.00 61.44 174 PRO A N 1
ATOM 1278 C CA . PRO A 1 174 ? -32.080 2.179 60.358 1.00 61.44 174 PRO A CA 1
ATOM 1279 C C . PRO A 1 174 ? -33.230 2.017 61.378 1.00 61.44 174 PRO A C 1
ATOM 1281 O O . PRO A 1 174 ? -34.383 2.360 61.127 1.00 61.44 174 PRO A O 1
ATOM 1284 N N . SER A 1 175 ? -32.858 1.560 62.578 1.00 57.47 175 SER A N 1
ATOM 1285 C CA . SER A 1 175 ? -33.366 2.081 63.861 1.00 57.47 175 SER A CA 1
ATOM 1286 C C . SER A 1 175 ? -34.848 1.889 64.230 1.00 57.47 175 SER A C 1
ATOM 1288 O O . SER A 1 175 ? -35.463 2.804 64.764 1.00 57.47 175 SER A O 1
ATOM 1290 N N . ALA A 1 176 ? -35.432 0.699 64.056 1.00 58.56 176 ALA A N 1
ATOM 1291 C CA . ALA A 1 176 ? -36.733 0.382 64.679 1.00 58.56 176 ALA A CA 1
ATOM 1292 C C . ALA A 1 176 ? -36.626 -0.113 66.142 1.00 58.56 176 ALA A C 1
ATOM 1294 O O . ALA A 1 176 ? -37.609 -0.580 66.712 1.00 58.56 176 ALA A O 1
ATOM 1295 N N . ILE A 1 177 ? -35.441 -0.036 66.758 1.00 61.91 177 ILE A N 1
ATOM 1296 C CA . ILE A 1 177 ? -35.200 -0.510 68.128 1.00 61.91 177 ILE A CA 1
ATOM 1297 C C . ILE A 1 177 ? -34.542 0.602 68.955 1.00 61.91 177 ILE A C 1
ATOM 1299 O O . ILE A 1 177 ? -33.428 0.441 69.433 1.00 61.91 177 ILE A O 1
ATOM 1303 N N . GLU A 1 178 ? -35.197 1.751 69.127 1.00 63.22 178 GLU A N 1
ATOM 1304 C CA . GLU A 1 178 ? -34.874 2.625 70.261 1.00 63.22 178 GLU A CA 1
ATOM 1305 C C . GLU A 1 178 ? -36.093 3.439 70.728 1.00 63.22 178 GLU A C 1
ATOM 1307 O O . GLU A 1 178 ? -36.790 4.056 69.925 1.00 63.22 178 GLU A O 1
ATOM 1312 N N . ALA A 1 179 ? -36.278 3.431 72.055 1.00 59.38 179 ALA A N 1
ATOM 1313 C CA . ALA A 1 179 ? -37.176 4.220 72.910 1.00 59.38 179 ALA A CA 1
ATOM 1314 C C . ALA A 1 179 ? -38.554 3.629 73.302 1.00 59.38 179 ALA A C 1
ATOM 1316 O O . ALA A 1 179 ? -39.592 4.079 72.811 1.00 59.38 179 ALA A O 1
ATOM 1317 N N . PRO A 1 180 ? -38.624 2.769 74.343 1.00 57.94 180 PRO A N 1
ATOM 1318 C CA . PRO A 1 180 ? -39.737 2.854 75.276 1.00 57.94 180 PRO A CA 1
ATOM 1319 C C . PRO A 1 180 ? -39.560 4.130 76.116 1.00 57.94 180 PRO A C 1
ATOM 1321 O O . PRO A 1 180 ? -3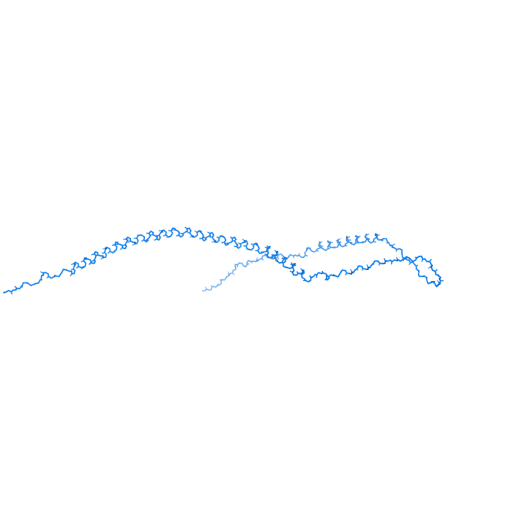8.676 4.218 76.969 1.00 57.94 180 PRO A O 1
ATOM 1324 N N . LYS A 1 181 ? -40.399 5.140 75.865 1.00 63.75 181 LYS A N 1
ATOM 1325 C CA . LYS A 1 181 ? -40.610 6.243 76.809 1.00 63.75 181 LYS A CA 1
ATOM 1326 C C . LYS A 1 181 ? -41.197 5.649 78.093 1.00 63.75 181 LYS A C 1
ATOM 1328 O O . LYS A 1 181 ? -42.348 5.223 78.093 1.00 63.75 181 LYS A O 1
ATOM 1333 N N . GLN A 1 182 ? -40.390 5.586 79.149 1.00 58.44 182 GLN A N 1
ATOM 1334 C CA . GLN A 1 182 ? -40.873 5.347 80.507 1.00 58.44 182 GLN A CA 1
ATOM 1335 C C . GLN A 1 182 ? -41.658 6.587 80.949 1.00 58.44 182 GLN A C 1
ATOM 1337 O O . GLN A 1 182 ? -41.149 7.706 80.840 1.00 58.44 182 GLN A O 1
ATOM 1342 N N . GLY A 1 183 ? -42.914 6.372 81.339 1.00 65.88 183 GLY A N 1
ATOM 1343 C CA . GLY A 1 183 ? -43.761 7.345 82.029 1.00 65.88 183 GLY A CA 1
ATOM 1344 C C . GLY A 1 183 ? -43.744 7.120 83.531 1.00 65.88 183 GLY A C 1
ATOM 1345 O O . GLY A 1 183 ? -43.260 6.045 83.954 1.00 65.88 183 GLY A O 1
#

Foldseek 3Di:
DDDDDDDDDDDPDDDPDPPPDPPPPPVVVVVVVVVVVVVVVVVVVVVVPDDDDDDDDDDDDDDDDDDDPDDPPPPPDDDPDPPPPPPPPPPVVVVVVVVVVVVVVCCVVVVVVVVVVVVVVVVVVVVVVVVVVVVVVVVVVVVVVVVVVVVVVVVVVVVVVVVVVVVVVVVVDDDPDDDPPDD

Mean predicted aligned error: 23.43 Å

Sequence (183 aa):
MQAQGTAKSGSAQLPPIPQMDKAGQPVAQDARQAVREAVRAEVQAAVAGVPQAPQAPGTPKIAGQAPSSGPTTTSTQPAPFPPVSNNDIPDQVVPMLGIIFGTVMVMVLGFPIVRVLARRFDRNTDKLKSGASEITPQLRQLQDSVDAMAIEIERISEAQRFTAKLLSERSAAPSAIEAPKQG